Protein AF-0000000070389636 (afdb_homodimer)

Structure (mmCIF, N/CA/C/O backbone):
data_AF-0000000070389636-model_v1
#
loop_
_entity.id
_entity.type
_entity.pdbx_description
1 polymer 'CENP-V/GFA domain-containing protein'
#
loop_
_atom_site.group_PDB
_atom_site.id
_atom_site.type_symbol
_atom_site.label_atom_id
_atom_site.label_alt_id
_atom_site.label_comp_id
_atom_site.label_asym_id
_atom_site.label_entity_id
_atom_site.label_seq_id
_atom_site.pdbx_PDB_ins_code
_atom_site.Cartn_x
_atom_site.Cartn_y
_atom_site.Cartn_z
_atom_site.occupancy
_atom_site.B_iso_or_equiv
_atom_site.auth_seq_id
_atom_site.auth_comp_id
_atom_site.auth_asym_id
_atom_site.auth_atom_id
_atom_site.pdbx_PDB_model_num
ATOM 1 N N . MET A 1 1 ? 28.109 -8.047 -9.305 1 58.72 1 MET A N 1
ATOM 2 C CA . MET A 1 1 ? 26.703 -8.258 -8.945 1 58.72 1 MET A CA 1
ATOM 3 C C . MET A 1 1 ? 26.578 -9.078 -7.668 1 58.72 1 MET A C 1
ATOM 5 O O . MET A 1 1 ? 27.344 -10.016 -7.457 1 58.72 1 MET A O 1
ATOM 9 N N . SER A 1 2 ? 25.781 -8.516 -6.625 1 73.38 2 SER A N 1
ATOM 10 C CA . SER A 1 2 ? 25.719 -9.195 -5.336 1 73.38 2 SER A CA 1
ATOM 11 C C . SER A 1 2 ? 25.172 -10.609 -5.473 1 73.38 2 SER A C 1
ATOM 13 O O . SER A 1 2 ? 24.328 -10.867 -6.344 1 73.38 2 SER A O 1
ATOM 15 N N . GLN A 1 3 ? 25.766 -11.648 -4.938 1 89.62 3 GLN A N 1
ATOM 16 C CA . GLN A 1 3 ? 25.484 -13.086 -4.961 1 89.62 3 GLN A CA 1
ATOM 17 C C . GLN A 1 3 ? 24.016 -13.375 -4.727 1 89.62 3 GLN A C 1
ATOM 19 O O . GLN A 1 3 ? 23.453 -14.289 -5.328 1 89.62 3 GLN A O 1
ATOM 24 N N . TRP A 1 4 ? 23.328 -12.461 -4.086 1 96.19 4 TRP A N 1
ATOM 25 C CA . TRP A 1 4 ? 21.953 -12.727 -3.725 1 96.19 4 TRP A CA 1
ATOM 26 C C . TRP A 1 4 ? 21.047 -12.695 -4.953 1 96.19 4 TRP A C 1
ATOM 28 O O . TRP A 1 4 ? 20.016 -13.375 -4.996 1 96.19 4 TRP A O 1
ATOM 38 N N . ALA A 1 5 ? 21.391 -11.938 -5.973 1 96.88 5 ALA A N 1
ATOM 39 C CA . ALA A 1 5 ? 20.562 -11.758 -7.16 1 96.88 5 ALA A CA 1
ATOM 40 C C . ALA A 1 5 ? 20.453 -13.047 -7.961 1 96.88 5 ALA A C 1
ATOM 42 O O . ALA A 1 5 ? 19.531 -13.219 -8.766 1 96.88 5 ALA A O 1
ATOM 43 N N . ARG A 1 6 ? 21.422 -14.023 -7.715 1 96.75 6 ARG A N 1
ATOM 44 C CA . ARG A 1 6 ? 21.438 -15.273 -8.453 1 96.75 6 ARG A CA 1
ATOM 45 C C . ARG A 1 6 ? 20.562 -16.328 -7.766 1 96.75 6 ARG A C 1
ATOM 47 O O . ARG A 1 6 ? 20.25 -17.359 -8.352 1 96.75 6 ARG A O 1
ATOM 54 N N . ASP A 1 7 ? 20.172 -16.031 -6.52 1 96.38 7 ASP A N 1
ATOM 55 C CA . ASP A 1 7 ? 19.375 -16.969 -5.738 1 96.38 7 ASP A CA 1
ATOM 56 C C . ASP A 1 7 ? 17.891 -16.781 -6 1 96.38 7 ASP A C 1
ATOM 58 O O . ASP A 1 7 ? 17.469 -15.719 -6.484 1 96.38 7 ASP A O 1
ATOM 62 N N . GLU A 1 8 ? 17.109 -17.797 -5.668 1 96.75 8 GLU A N 1
ATOM 63 C CA . GLU A 1 8 ? 15.656 -17.625 -5.629 1 96.75 8 GLU A CA 1
ATOM 64 C C . GLU A 1 8 ? 15.25 -16.562 -4.613 1 96.75 8 GLU A C 1
ATOM 66 O O . GLU A 1 8 ? 15.812 -16.5 -3.518 1 96.75 8 GLU A O 1
ATOM 71 N N . PRO A 1 9 ? 14.328 -15.734 -4.93 1 98.12 9 PRO A N 1
ATOM 72 C CA . PRO A 1 9 ? 13.438 -15.789 -6.098 1 98.12 9 PRO A CA 1
ATOM 73 C C . PRO A 1 9 ? 13.922 -14.906 -7.246 1 98.12 9 PRO A C 1
ATOM 75 O O . PRO A 1 9 ? 13.141 -14.555 -8.133 1 98.12 9 PRO A O 1
ATOM 78 N N . PHE A 1 10 ? 15.117 -14.523 -7.219 1 98.31 10 PHE A N 1
ATOM 79 C CA . PHE A 1 10 ? 15.594 -13.555 -8.203 1 98.31 10 PHE A CA 1
ATOM 80 C C . PHE A 1 10 ? 16.125 -14.266 -9.445 1 98.31 10 PHE A C 1
ATOM 82 O O . PHE A 1 10 ? 15.758 -13.93 -10.57 1 98.31 10 PHE A O 1
ATOM 89 N N . ARG A 1 11 ? 17.031 -15.203 -9.281 1 97.25 11 ARG A N 1
ATOM 90 C CA . ARG A 1 11 ? 17.578 -16.062 -10.336 1 97.25 11 ARG A CA 1
ATOM 91 C C . ARG A 1 11 ? 18.109 -15.219 -11.484 1 97.25 11 ARG A C 1
ATOM 93 O O . ARG A 1 11 ? 17.906 -15.555 -12.656 1 97.25 11 ARG A O 1
ATOM 100 N N . TRP A 1 12 ? 18.641 -14.078 -11.102 1 95.25 12 TRP A N 1
ATOM 101 C CA . TRP A 1 12 ? 19.172 -13.188 -12.125 1 95.25 12 TRP A CA 1
ATOM 102 C C . TRP A 1 12 ? 20.359 -13.82 -12.836 1 95.25 12 TRP A C 1
ATOM 104 O O . TRP A 1 12 ? 21.266 -14.352 -12.188 1 95.25 12 TRP A O 1
ATOM 114 N N . GLY A 1 13 ? 20.344 -13.805 -14.203 1 92.94 13 GLY A N 1
ATOM 115 C CA . GLY A 1 13 ? 21.453 -14.352 -14.977 1 92.94 13 GLY A CA 1
ATOM 116 C C . GLY A 1 13 ? 21.234 -15.805 -15.375 1 92.94 13 GLY A C 1
ATOM 117 O O . GLY A 1 13 ? 21.984 -16.344 -16.203 1 92.94 13 GLY A O 1
ATOM 118 N N . GLU A 1 14 ? 20.312 -16.469 -14.766 1 93.88 14 GLU A N 1
ATOM 119 C CA . GLU A 1 14 ? 20.016 -17.844 -15.148 1 93.88 14 GLU A CA 1
ATOM 120 C C . GLU A 1 14 ? 19.406 -17.906 -16.547 1 93.88 14 GLU A C 1
ATOM 122 O O . GLU A 1 14 ? 18.688 -16.984 -16.953 1 93.88 14 GLU A O 1
ATOM 127 N N . SER A 1 15 ? 19.656 -19.031 -17.125 1 94.44 15 SER A N 1
ATOM 128 C CA . SER A 1 15 ? 19.031 -19.266 -18.422 1 94.44 15 SER A CA 1
ATOM 129 C C . SER A 1 15 ? 17.516 -19.234 -18.328 1 94.44 15 SER A C 1
ATOM 131 O O . SER A 1 15 ? 16.953 -19.719 -17.328 1 94.44 15 SER A O 1
ATOM 133 N N . ARG A 1 16 ? 16.906 -18.797 -19.312 1 92.12 16 ARG A N 1
ATOM 134 C CA . ARG A 1 16 ? 15.453 -18.75 -19.359 1 92.12 16 ARG A CA 1
ATOM 135 C C . ARG A 1 16 ? 14.883 -19.875 -20.203 1 92.12 16 ARG A C 1
ATOM 137 O O . ARG A 1 16 ? 13.711 -19.844 -20.578 1 92.12 16 ARG A O 1
ATOM 144 N N . ASP A 1 17 ? 15.75 -20.688 -20.547 1 94.5 17 ASP A N 1
ATOM 145 C CA . ASP A 1 17 ? 15.297 -21.828 -21.344 1 94.5 17 ASP A CA 1
ATOM 146 C C . ASP A 1 17 ? 14.219 -22.625 -20.609 1 94.5 17 ASP A C 1
ATOM 148 O O . ASP A 1 17 ? 14.398 -22.984 -19.453 1 94.5 17 ASP A O 1
ATOM 152 N N . GLY A 1 18 ? 13.109 -22.828 -21.234 1 95.56 18 GLY A N 1
ATOM 153 C CA . GLY A 1 18 ? 12.023 -23.609 -20.672 1 95.56 18 GLY A CA 1
ATOM 154 C C . GLY A 1 18 ? 11.086 -22.797 -19.797 1 95.56 18 GLY A C 1
ATOM 155 O O . GLY A 1 18 ? 10.062 -23.297 -19.328 1 95.56 18 GLY A O 1
ATOM 156 N N . TRP A 1 19 ? 11.539 -21.609 -19.531 1 97.12 19 TRP A N 1
ATOM 157 C CA . TRP A 1 19 ? 10.688 -20.75 -18.719 1 97.12 19 TRP A CA 1
ATOM 158 C C . TRP A 1 19 ? 9.484 -20.266 -19.531 1 97.12 19 TRP A C 1
ATOM 160 O O . TRP A 1 19 ? 9.633 -19.75 -20.641 1 97.12 19 TRP A O 1
ATOM 170 N N . LYS A 1 20 ? 8.289 -20.453 -19.031 1 98 20 LYS A N 1
ATOM 171 C CA . LYS A 1 20 ? 7.074 -19.906 -19.625 1 98 20 LYS A CA 1
ATOM 172 C C . LYS A 1 20 ? 6.371 -18.953 -18.656 1 98 20 LYS A C 1
ATOM 174 O O . LYS A 1 20 ? 5.82 -19.391 -17.641 1 98 20 LYS A O 1
ATOM 179 N N . THR A 1 21 ? 6.398 -17.703 -19 1 98.5 21 THR A N 1
ATOM 180 C CA . THR A 1 21 ? 5.816 -16.688 -18.141 1 98.5 21 THR A CA 1
ATOM 181 C C . THR A 1 21 ? 4.293 -16.781 -18.141 1 98.5 21 THR A C 1
ATOM 183 O O . THR A 1 21 ? 3.668 -16.688 -19.203 1 98.5 21 THR A O 1
ATOM 186 N N . LYS A 1 22 ? 3.789 -16.938 -17.016 1 98.75 22 LYS A N 1
ATOM 187 C CA . LYS A 1 22 ? 2.338 -16.906 -16.859 1 98.75 22 LYS A CA 1
ATOM 188 C C . LYS A 1 22 ? 1.872 -15.531 -16.359 1 98.75 22 LYS A C 1
ATOM 190 O O . LYS A 1 22 ? 0.835 -15.031 -16.812 1 98.75 22 LYS A O 1
ATOM 195 N N . TRP A 1 23 ? 2.586 -14.977 -15.391 1 98.81 23 TRP A N 1
ATOM 196 C CA . TRP A 1 23 ? 2.273 -13.656 -14.852 1 98.81 23 TRP A CA 1
ATOM 197 C C . TRP A 1 23 ? 3.494 -12.742 -14.898 1 98.81 23 TRP A C 1
ATOM 199 O O . TRP A 1 23 ? 4.625 -13.195 -14.703 1 98.81 23 TRP A O 1
ATOM 209 N N . ARG A 1 24 ? 3.281 -11.516 -15.148 1 98.94 24 ARG A N 1
ATOM 210 C CA . ARG A 1 24 ? 4.285 -10.469 -14.969 1 98.94 24 ARG A CA 1
ATOM 211 C C . ARG A 1 24 ? 3.82 -9.43 -13.953 1 98.94 24 ARG A C 1
ATOM 213 O O . ARG A 1 24 ? 2.658 -9.023 -13.969 1 98.94 24 ARG A O 1
ATOM 220 N N . GLN A 1 25 ? 4.668 -9.086 -13.078 1 98.94 25 GLN A N 1
ATOM 221 C CA . GLN A 1 25 ? 4.477 -8.086 -12.031 1 98.94 25 GLN A CA 1
ATOM 222 C C . GLN A 1 25 ? 5.453 -6.926 -12.195 1 98.94 25 GLN A C 1
ATOM 224 O O . GLN A 1 25 ? 6.66 -7.133 -12.312 1 98.94 25 GLN A O 1
ATOM 229 N N . SER A 1 26 ? 4.977 -5.699 -12.203 1 98.88 26 SER A N 1
ATOM 230 C CA . SER A 1 26 ? 5.863 -4.555 -12.398 1 98.88 26 SER A CA 1
ATOM 231 C C . SER A 1 26 ? 5.449 -3.375 -11.531 1 98.88 26 SER A C 1
ATOM 233 O O . SER A 1 26 ? 4.266 -3.203 -11.234 1 98.88 26 SER A O 1
ATOM 235 N N . CYS A 1 27 ? 6.453 -2.58 -11.18 1 98.69 27 CYS A N 1
ATOM 236 C CA . CYS A 1 27 ? 6.203 -1.454 -10.289 1 98.69 27 CYS A CA 1
ATOM 237 C C . CYS A 1 27 ? 5.742 -0.23 -11.078 1 98.69 27 CYS A C 1
ATOM 239 O O . CYS A 1 27 ? 5.598 -0.289 -12.297 1 98.69 27 CYS A O 1
ATOM 241 N N . PHE A 1 28 ? 5.5 0.817 -10.43 1 98.62 28 PHE A N 1
ATOM 242 C CA . PHE A 1 28 ? 4.984 2.061 -10.992 1 98.62 28 PHE A CA 1
ATOM 243 C C . PHE A 1 28 ? 5.941 2.617 -12.039 1 98.62 28 PHE A C 1
ATOM 245 O O .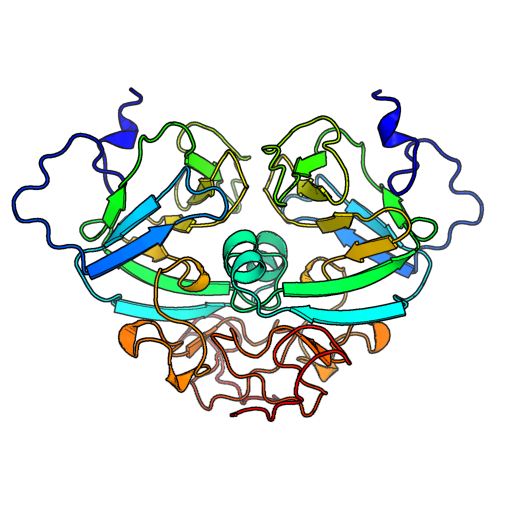 PHE A 1 28 ? 5.523 2.984 -13.141 1 98.62 28 PHE A O 1
ATOM 252 N N . CYS A 1 29 ? 7.273 2.637 -11.695 1 98.44 29 CYS A N 1
ATOM 253 C CA . CYS A 1 29 ? 8.234 3.338 -12.547 1 98.44 29 CYS A CA 1
ATOM 254 C C . CYS A 1 29 ? 8.781 2.414 -13.625 1 98.44 29 CYS A C 1
ATOM 256 O O . CYS A 1 29 ? 9.469 2.865 -14.547 1 98.44 29 CYS A O 1
ATOM 258 N N . GLY A 1 30 ? 8.539 1.125 -13.445 1 98.06 30 GLY A N 1
ATOM 259 C CA . GLY A 1 30 ? 8.922 0.177 -14.477 1 98.06 30 GLY A CA 1
ATOM 260 C C . GLY A 1 30 ? 10.344 -0.329 -14.328 1 98.06 30 GLY A C 1
ATOM 261 O O . GLY A 1 30 ? 10.781 -1.21 -15.07 1 98.06 30 GLY A O 1
ATOM 262 N N . LYS A 1 31 ? 11.039 0.076 -13.32 1 98.62 31 LYS A N 1
ATOM 263 C CA . LYS A 1 31 ? 12.445 -0.28 -13.188 1 98.62 31 LYS A CA 1
ATOM 264 C C . LYS A 1 31 ? 12.602 -1.672 -12.578 1 98.62 31 LYS A C 1
ATOM 266 O O . LYS A 1 31 ? 13.68 -2.275 -12.672 1 98.62 31 LYS A O 1
ATOM 271 N N . VAL A 1 32 ? 11.602 -2.188 -11.953 1 98.81 32 VAL A N 1
ATOM 272 C CA . VAL A 1 32 ? 11.625 -3.531 -11.391 1 98.81 32 VAL A CA 1
ATOM 273 C C . VAL A 1 32 ? 10.445 -4.34 -11.914 1 98.81 32 VAL A C 1
ATOM 275 O O . VAL A 1 32 ? 9.32 -3.832 -11.992 1 98.81 32 VAL A O 1
ATOM 278 N N . ALA A 1 33 ? 10.688 -5.547 -12.227 1 98.94 33 ALA A N 1
ATOM 279 C CA . ALA A 1 33 ? 9.641 -6.488 -12.594 1 98.94 33 ALA A CA 1
ATOM 280 C C . ALA A 1 33 ? 10.031 -7.918 -12.234 1 98.94 33 ALA A C 1
ATOM 282 O O . ALA A 1 33 ? 11.219 -8.266 -12.242 1 98.94 33 ALA A O 1
ATOM 283 N N . PHE A 1 34 ? 9.07 -8.703 -11.961 1 98.94 34 PHE A N 1
ATOM 284 C CA . PHE A 1 34 ? 9.188 -10.141 -11.758 1 98.94 34 PHE A CA 1
ATOM 285 C C . PHE A 1 34 ? 8.266 -10.891 -12.703 1 98.94 34 PHE A C 1
ATOM 287 O O . PHE A 1 34 ? 7.258 -10.352 -13.164 1 98.94 34 PHE A O 1
ATOM 294 N N . VAL A 1 35 ? 8.617 -12.102 -12.953 1 98.94 35 VAL A N 1
ATOM 295 C CA . VAL A 1 35 ? 7.742 -12.984 -13.719 1 98.94 35 VAL A CA 1
ATOM 296 C C . VAL A 1 35 ? 7.535 -14.289 -12.953 1 98.94 35 VAL A C 1
ATOM 298 O O . VAL A 1 35 ? 8.367 -14.68 -12.133 1 98.94 35 VAL A O 1
ATOM 301 N N . TYR A 1 36 ? 6.445 -14.875 -13.188 1 98.88 36 TYR A N 1
ATOM 302 C CA . TYR A 1 36 ? 5.988 -16.109 -12.562 1 98.88 36 TYR A CA 1
ATOM 303 C C . TYR A 1 36 ? 5.586 -17.141 -13.617 1 98.88 36 TYR A C 1
ATOM 305 O O . TYR A 1 36 ? 4.984 -16.797 -14.633 1 98.88 36 TYR A O 1
ATOM 313 N N . ASN A 1 37 ? 5.805 -18.453 -13.352 1 98.75 37 ASN A N 1
ATOM 314 C CA . ASN A 1 37 ? 5.508 -19.438 -14.375 1 98.75 37 ASN A CA 1
ATOM 315 C C . ASN A 1 37 ? 4.371 -20.375 -13.945 1 98.75 37 ASN A C 1
ATOM 317 O O . ASN A 1 37 ? 4.117 -21.391 -14.594 1 98.75 37 ASN A O 1
ATOM 321 N N . ASN A 1 38 ? 3.74 -20.031 -12.812 1 98.5 38 ASN A N 1
ATOM 322 C CA . ASN A 1 38 ? 2.611 -20.812 -12.312 1 98.5 38 ASN A CA 1
ATOM 323 C C . ASN A 1 38 ? 1.565 -19.906 -11.656 1 98.5 38 ASN A C 1
ATOM 325 O O . ASN A 1 38 ? 1.818 -18.734 -11.406 1 98.5 38 ASN A O 1
ATOM 329 N N . ASP A 1 39 ? 0.333 -20.531 -11.445 1 98.81 39 ASP A N 1
ATOM 330 C CA . ASP A 1 39 ? -0.663 -19.875 -10.602 1 98.81 39 ASP A CA 1
ATOM 331 C C . ASP A 1 39 ? -0.265 -19.938 -9.133 1 98.81 39 ASP A C 1
ATOM 333 O O . ASP A 1 39 ? 0.519 -20.812 -8.734 1 98.81 39 ASP A O 1
ATOM 337 N N . PRO A 1 40 ? -0.726 -18.969 -8.336 1 98.88 40 PRO A N 1
ATOM 338 C CA . PRO A 1 40 ? -0.46 -19.047 -6.898 1 98.88 40 PRO A CA 1
ATOM 339 C C . PRO A 1 40 ? -1.178 -20.234 -6.238 1 98.88 40 PRO A C 1
ATOM 341 O O . PRO A 1 40 ? -2.174 -20.734 -6.77 1 98.88 40 PRO A O 1
ATOM 344 N N . LEU A 1 41 ? -0.64 -20.609 -5.156 1 98.75 41 LEU A N 1
ATOM 345 C CA . LEU A 1 41 ? -1.246 -21.672 -4.363 1 98.75 41 LEU A CA 1
ATOM 346 C C . LEU A 1 41 ? -2.492 -21.172 -3.645 1 98.75 41 LEU A C 1
ATOM 348 O O . LEU A 1 41 ? -3.449 -21.922 -3.449 1 98.75 41 LEU A O 1
ATOM 352 N N . GLN A 1 42 ? -2.467 -19.969 -3.223 1 98.31 42 GLN A N 1
ATOM 353 C CA . GLN A 1 42 ? -3.529 -19.312 -2.469 1 98.31 42 GLN A CA 1
ATOM 354 C C . GLN A 1 42 ? -3.416 -17.797 -2.57 1 98.31 42 GLN A C 1
ATOM 356 O O . GLN A 1 42 ? -2.316 -17.266 -2.723 1 98.31 42 GLN A O 1
ATOM 361 N N . VAL A 1 43 ? -4.582 -17.156 -2.486 1 98.75 43 VAL A N 1
ATOM 362 C CA . VAL A 1 43 ? -4.633 -15.703 -2.404 1 98.75 43 VAL A CA 1
ATOM 363 C C . VAL A 1 43 ? -5.434 -15.281 -1.174 1 98.75 43 VAL A C 1
ATOM 365 O O . VAL A 1 43 ? -6.559 -15.75 -0.968 1 98.75 43 VAL A O 1
ATOM 368 N N . LYS A 1 44 ? -4.863 -14.438 -0.342 1 98.69 44 LYS A N 1
ATOM 369 C CA . LYS A 1 44 ? -5.535 -13.977 0.871 1 98.69 44 LYS A CA 1
ATOM 370 C C . LYS A 1 44 ? -5.449 -12.461 1.002 1 98.69 44 LYS A C 1
ATOM 372 O O . LYS A 1 44 ? -4.598 -11.828 0.377 1 98.69 44 LYS A O 1
ATOM 377 N N . ALA A 1 45 ? -6.371 -11.93 1.788 1 98.81 45 ALA A N 1
ATOM 378 C CA . ALA A 1 45 ? -6.312 -10.539 2.227 1 98.81 45 ALA A CA 1
ATOM 379 C C . ALA A 1 45 ? -5.996 -10.445 3.717 1 98.81 45 ALA A C 1
ATOM 381 O O . ALA A 1 45 ? -6.664 -11.07 4.539 1 98.81 45 ALA A O 1
ATOM 382 N N . CYS A 1 46 ? -4.992 -9.734 4.051 1 98.88 46 CYS A N 1
ATOM 383 C CA . CYS A 1 46 ? -4.637 -9.523 5.449 1 98.88 46 CYS A CA 1
ATOM 384 C C . CYS A 1 46 ? -5.035 -8.125 5.914 1 98.88 46 CYS A C 1
ATOM 386 O O . CYS A 1 46 ? -4.66 -7.133 5.289 1 98.88 46 CYS A O 1
ATOM 388 N N . HIS A 1 47 ? -5.723 -8.039 7.035 1 98.75 47 HIS A N 1
ATOM 389 C CA . HIS A 1 47 ? -6.277 -6.789 7.531 1 98.75 47 HIS A CA 1
ATOM 390 C C . HIS A 1 47 ? -5.566 -6.336 8.805 1 98.75 47 HIS A C 1
ATOM 392 O O . HIS A 1 47 ? -6.062 -5.465 9.516 1 98.75 47 HIS A O 1
ATOM 398 N N . CYS A 1 48 ? -4.375 -6.879 9.164 1 98.38 48 CYS A N 1
ATOM 399 C CA . CYS A 1 48 ? -3.701 -6.512 10.406 1 98.38 48 CYS A CA 1
ATOM 400 C C . CYS A 1 48 ? -3.176 -5.082 10.336 1 98.38 48 CYS A C 1
ATOM 402 O O . CYS A 1 48 ? -2.969 -4.543 9.25 1 98.38 48 CYS A O 1
ATOM 404 N N . GLY A 1 49 ? -2.967 -4.531 11.445 1 97.69 49 GLY A N 1
ATOM 405 C CA . GLY A 1 49 ? -2.484 -3.164 11.539 1 97.69 49 GLY A CA 1
ATOM 406 C C . GLY A 1 49 ? -1.146 -2.955 10.859 1 97.69 49 GLY A C 1
ATOM 407 O O . GLY A 1 49 ? -0.903 -1.901 10.266 1 97.69 49 GLY A O 1
ATOM 408 N N . ASN A 1 50 ? -0.277 -3.938 10.938 1 97.69 50 ASN A N 1
ATOM 409 C CA . ASN A 1 50 ? 1.031 -3.805 10.305 1 97.69 50 ASN A CA 1
ATOM 410 C C . ASN A 1 50 ? 0.916 -3.715 8.781 1 97.69 50 ASN A C 1
ATOM 412 O O . ASN A 1 50 ? 1.576 -2.887 8.156 1 97.69 50 ASN A O 1
ATOM 416 N N . CYS A 1 51 ? 0.047 -4.551 8.195 1 98.5 51 CYS A N 1
ATOM 417 C CA . CYS A 1 51 ? -0.156 -4.492 6.754 1 98.5 51 CYS A CA 1
ATOM 418 C C . CYS A 1 51 ? -0.821 -3.182 6.348 1 98.5 51 CYS A C 1
ATOM 420 O O . CYS A 1 51 ? -0.493 -2.609 5.305 1 98.5 51 CYS A O 1
ATOM 422 N N . GLN A 1 52 ? -1.722 -2.748 7.195 1 98.75 52 GLN A N 1
ATOM 423 C CA . GLN A 1 52 ? -2.34 -1.451 6.941 1 98.75 52 GLN A CA 1
ATOM 424 C C . GLN A 1 52 ? -1.293 -0.341 6.902 1 98.75 52 GLN A C 1
ATOM 426 O O . GLN A 1 52 ? -1.285 0.479 5.984 1 98.75 52 GLN A O 1
ATOM 431 N N . LYS A 1 53 ? -0.363 -0.3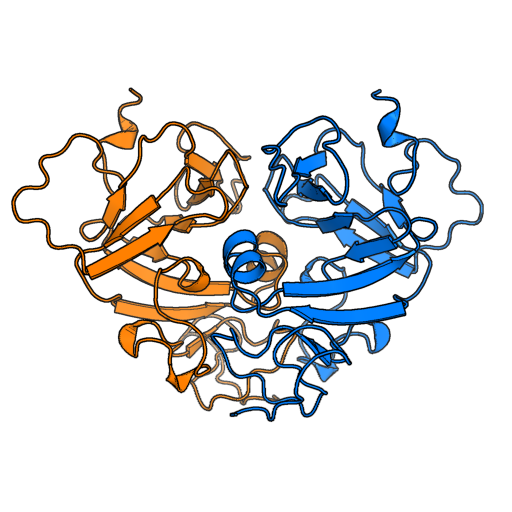43 7.812 1 98.56 53 LYS A N 1
ATOM 432 C CA . LYS A 1 53 ? 0.664 0.692 7.891 1 98.56 53 LYS A CA 1
ATOM 433 C C . LYS A 1 53 ? 1.649 0.577 6.73 1 98.56 53 LYS A C 1
ATOM 435 O O . LYS A 1 53 ? 2 1.579 6.105 1 98.56 53 LYS A O 1
ATOM 440 N N . LEU A 1 54 ? 2.055 -0.596 6.402 1 98.88 54 LEU A N 1
ATOM 441 C CA . LEU A 1 54 ? 3.117 -0.797 5.422 1 98.88 54 LEU A CA 1
ATOM 442 C C . LEU A 1 54 ? 2.611 -0.534 4.008 1 98.88 54 LEU A C 1
ATOM 444 O O . LEU A 1 54 ? 3.377 -0.113 3.141 1 98.88 54 LEU A O 1
ATOM 448 N N . HIS A 1 55 ? 1.318 -0.755 3.809 1 98.88 55 HIS A N 1
ATOM 449 C CA . HIS A 1 55 ? 0.758 -0.541 2.48 1 98.88 55 HIS A CA 1
ATOM 450 C C . HIS A 1 55 ? 0.036 0.8 2.396 1 98.88 55 HIS A C 1
ATOM 452 O O . HIS A 1 55 ? -0.229 1.301 1.301 1 98.88 55 HIS A O 1
ATOM 458 N N . GLY A 1 56 ? -0.24 1.396 3.572 1 98.81 56 GLY A N 1
ATOM 459 C CA . GLY A 1 56 ? -1.065 2.592 3.566 1 98.81 56 GLY A CA 1
ATOM 460 C C . GLY A 1 56 ? -2.436 2.369 2.955 1 98.81 56 GLY A C 1
ATOM 461 O O . GLY A 1 56 ? -2.936 3.219 2.213 1 98.81 56 GLY A O 1
ATOM 462 N N . ALA A 1 57 ? -2.973 1.231 3.176 1 98.94 57 ALA A N 1
ATOM 463 C CA . ALA A 1 57 ? -4.242 0.811 2.592 1 98.94 57 ALA A CA 1
ATOM 464 C C . ALA A 1 57 ? -5.055 -0.023 3.58 1 98.94 57 ALA A C 1
ATOM 466 O O . ALA A 1 57 ? -4.516 -0.505 4.582 1 98.94 57 ALA A O 1
ATOM 467 N N . PRO A 1 58 ? -6.344 -0.175 3.318 1 98.69 58 PRO A N 1
ATOM 468 C CA . PRO A 1 58 ? -7.191 -0.868 4.293 1 98.69 58 PRO A CA 1
ATOM 469 C C . PRO A 1 58 ? -6.762 -2.314 4.523 1 98.69 58 PRO A C 1
ATOM 471 O O . PRO A 1 58 ? -7 -2.869 5.602 1 98.69 58 PRO A O 1
ATOM 474 N N . TYR A 1 59 ? -6.203 -2.967 3.514 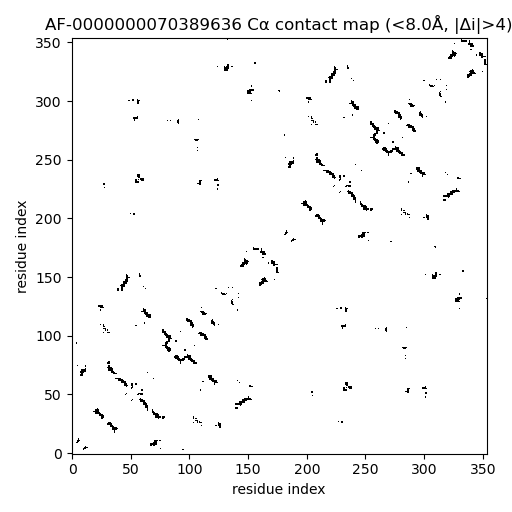1 98.81 59 TYR A N 1
ATOM 475 C CA . TYR A 1 59 ? -5.691 -4.324 3.65 1 98.81 59 TYR A CA 1
ATOM 476 C C . TYR A 1 59 ? -4.707 -4.652 2.533 1 98.81 59 TYR A C 1
ATOM 478 O O . TYR A 1 59 ? -4.645 -3.945 1.524 1 98.81 59 TYR A O 1
ATOM 486 N N . GLN A 1 60 ? -3.895 -5.637 2.803 1 98.81 60 GLN A N 1
ATOM 487 C CA . GLN A 1 60 ? -2.971 -6.207 1.829 1 98.81 60 GLN A CA 1
ATOM 488 C C . GLN A 1 60 ? -3.6 -7.395 1.104 1 98.81 60 GLN A C 1
ATOM 490 O O . GLN A 1 60 ? -4.312 -8.195 1.716 1 98.81 60 GLN A O 1
ATOM 495 N N . GLN A 1 61 ? -3.412 -7.48 -0.141 1 98.88 61 GLN A N 1
ATOM 496 C CA . GLN A 1 61 ? -3.707 -8.68 -0.915 1 98.88 61 GLN A CA 1
ATOM 497 C C . GLN A 1 61 ? -2.426 -9.422 -1.289 1 98.88 61 GLN A C 1
ATOM 499 O O . GLN A 1 61 ? -1.516 -8.836 -1.879 1 98.88 61 GLN A O 1
ATOM 504 N N . ALA A 1 62 ? -2.371 -10.711 -0.958 1 98.88 62 ALA A N 1
ATOM 505 C CA . ALA A 1 62 ? -1.139 -11.469 -1.16 1 98.88 62 ALA A CA 1
ATOM 506 C C . ALA A 1 62 ? -1.424 -12.82 -1.819 1 98.88 62 ALA A C 1
ATOM 508 O O . ALA A 1 62 ? -2.357 -13.523 -1.427 1 98.88 62 ALA A O 1
ATOM 509 N N . ALA A 1 63 ? -0.668 -13.141 -2.775 1 98.94 63 ALA A N 1
ATOM 510 C CA . ALA A 1 63 ? -0.719 -14.422 -3.479 1 98.94 63 ALA A CA 1
ATOM 511 C C . ALA A 1 63 ? 0.518 -15.266 -3.18 1 98.94 63 ALA A C 1
ATOM 513 O O . ALA A 1 63 ? 1.648 -14.805 -3.365 1 98.94 63 ALA A O 1
ATOM 514 N N . ILE A 1 64 ? 0.336 -16.484 -2.793 1 98.94 64 ILE A N 1
ATOM 515 C CA . ILE A 1 64 ? 1.422 -17.344 -2.328 1 98.94 64 ILE A CA 1
ATOM 516 C C . ILE A 1 64 ? 1.968 -18.156 -3.496 1 98.94 64 ILE A C 1
ATOM 518 O O . ILE A 1 64 ? 1.212 -18.844 -4.191 1 98.94 64 ILE A O 1
ATOM 522 N N . PHE A 1 65 ? 3.248 -18.062 -3.697 1 98.94 65 PHE A N 1
ATOM 523 C CA . PHE A 1 65 ? 3.965 -18.828 -4.711 1 98.94 65 PHE A CA 1
ATOM 524 C C . PHE A 1 65 ? 5.156 -19.562 -4.102 1 98.94 65 PHE A C 1
ATOM 526 O O . PHE A 1 65 ? 5.812 -19.031 -3.197 1 98.94 65 PHE A O 1
ATOM 533 N N . PRO A 1 66 ? 5.469 -20.75 -4.617 1 98.81 66 PRO A N 1
ATOM 534 C CA . PRO A 1 66 ? 6.828 -21.219 -4.34 1 98.81 66 PRO A CA 1
ATOM 535 C C . PRO A 1 66 ? 7.902 -20.312 -4.926 1 98.81 66 PRO A C 1
ATOM 537 O O . PRO A 1 66 ? 7.738 -19.781 -6.031 1 98.81 66 PRO A O 1
ATOM 540 N N . LYS A 1 67 ? 8.977 -20.125 -4.227 1 98.5 67 LYS A N 1
ATOM 541 C CA . LYS A 1 67 ? 10.062 -19.281 -4.719 1 98.5 67 LYS A CA 1
ATOM 542 C C . LYS A 1 67 ? 10.555 -19.766 -6.078 1 98.5 67 LYS A C 1
ATOM 544 O O . LYS A 1 67 ? 10.984 -18.953 -6.906 1 98.5 67 LYS A O 1
ATOM 549 N N . SER A 1 68 ? 10.445 -21.016 -6.305 1 98 68 SER A N 1
ATOM 550 C CA . SER A 1 68 ? 10.961 -21.625 -7.531 1 98 68 SER A CA 1
ATOM 551 C C . SER A 1 68 ? 10.148 -21.188 -8.742 1 98 68 SER A C 1
ATOM 553 O O . SER A 1 68 ? 10.578 -21.359 -9.883 1 98 68 SER A O 1
ATOM 555 N N . SER A 1 69 ? 8.977 -20.594 -8.516 1 98.5 69 SER A N 1
ATOM 556 C CA . SER A 1 69 ? 8.109 -20.188 -9.625 1 98.5 69 SER A CA 1
ATOM 557 C C . SER A 1 69 ? 8.305 -18.719 -9.984 1 98.5 69 SER A C 1
ATOM 559 O O . SER A 1 69 ? 7.578 -18.188 -10.82 1 98.5 69 SER A O 1
ATOM 561 N N . VAL A 1 70 ? 9.328 -18.141 -9.422 1 98.75 70 VAL A N 1
ATOM 562 C CA . VAL A 1 70 ? 9.492 -16.688 -9.562 1 98.75 70 VAL A CA 1
ATOM 563 C C . VAL A 1 70 ? 10.891 -16.375 -10.094 1 98.75 70 VAL A C 1
ATOM 565 O O . VAL A 1 70 ? 11.852 -17.094 -9.773 1 98.75 70 VAL A O 1
ATOM 568 N N . ARG A 1 71 ? 11.047 -15.359 -10.844 1 98.25 71 ARG A N 1
ATOM 569 C CA . ARG A 1 71 ? 12.359 -14.828 -11.195 1 98.25 71 ARG A CA 1
ATOM 570 C C . ARG A 1 71 ? 12.281 -13.328 -11.484 1 98.25 71 ARG A C 1
ATOM 572 O O . ARG A 1 71 ? 11.234 -12.82 -11.875 1 98.25 71 ARG A O 1
ATOM 579 N N . LEU A 1 72 ? 13.328 -12.68 -11.305 1 98.44 72 LEU A N 1
ATOM 580 C CA . LEU A 1 72 ? 13.469 -11.273 -11.656 1 98.44 72 LEU A CA 1
ATOM 581 C C . LEU A 1 72 ? 13.523 -11.094 -13.172 1 98.44 72 LEU A C 1
ATOM 583 O O . LEU A 1 72 ? 14.211 -11.852 -13.859 1 98.44 72 LEU A O 1
ATOM 587 N N . ASP A 1 73 ? 12.797 -10.125 -13.641 1 98.38 73 ASP A N 1
ATOM 588 C CA . ASP A 1 73 ? 12.727 -9.852 -15.078 1 98.38 73 ASP A CA 1
ATOM 589 C C . ASP A 1 73 ? 13.547 -8.617 -15.438 1 98.38 73 ASP A C 1
ATOM 591 O O . ASP A 1 73 ? 13.68 -8.281 -16.625 1 98.38 73 ASP A O 1
ATOM 595 N N . THR A 1 74 ? 14.031 -7.812 -14.555 1 98.19 74 THR A N 1
ATOM 596 C CA . THR A 1 74 ? 14.867 -6.625 -14.719 1 98.19 74 THR A CA 1
ATOM 597 C C . THR A 1 74 ? 16.156 -6.754 -13.93 1 98.19 74 THR A C 1
ATOM 599 O O . THR A 1 74 ? 16.297 -7.637 -13.078 1 98.19 74 THR A O 1
ATOM 602 N N . PRO A 1 75 ? 17.156 -5.867 -14.227 1 97.31 75 PRO A N 1
ATOM 603 C CA . PRO A 1 75 ? 18.375 -5.91 -13.398 1 97.31 75 PRO A CA 1
ATOM 604 C C . PRO A 1 75 ? 18.078 -5.648 -11.922 1 97.31 75 PRO A C 1
ATOM 606 O O . PRO A 1 75 ? 17.141 -4.926 -11.594 1 97.31 75 PRO A O 1
ATOM 609 N N . PRO A 1 76 ? 18.797 -6.262 -11.07 1 97.62 76 PRO A N 1
ATOM 610 C CA . PRO A 1 76 ? 18.516 -6.234 -9.633 1 97.62 76 PRO A CA 1
ATOM 611 C C . PRO A 1 76 ? 18.891 -4.902 -8.984 1 97.62 76 PRO A C 1
ATOM 613 O O . PRO A 1 76 ? 18.75 -4.746 -7.77 1 97.62 76 PRO A O 1
ATOM 616 N N . ASP A 1 77 ? 19.188 -3.855 -9.695 1 97.25 77 ASP A N 1
ATOM 617 C CA . ASP A 1 77 ? 19.797 -2.629 -9.195 1 97.25 77 ASP A CA 1
ATOM 618 C C . ASP A 1 77 ? 18.828 -1.854 -8.312 1 97.25 77 ASP A C 1
ATOM 620 O O . ASP A 1 77 ? 19.234 -1.055 -7.469 1 97.25 77 ASP A O 1
ATOM 624 N N . HIS A 1 78 ? 17.578 -2.119 -8.516 1 98.31 78 HIS A N 1
ATOM 625 C CA . HIS A 1 78 ? 16.594 -1.287 -7.828 1 98.31 78 HIS A CA 1
ATOM 626 C C . HIS A 1 78 ? 15.773 -2.107 -6.836 1 98.31 78 HIS A C 1
ATOM 628 O O . HIS A 1 78 ? 14.648 -1.732 -6.496 1 98.31 78 HIS A O 1
ATOM 634 N N . ILE A 1 79 ? 16.328 -3.205 -6.379 1 98.69 79 ILE A N 1
ATOM 635 C CA . ILE A 1 79 ? 15.648 -4.023 -5.375 1 98.69 79 ILE A CA 1
ATOM 636 C C . ILE A 1 79 ? 16 -3.514 -3.979 1 98.69 79 ILE A C 1
ATOM 638 O O . I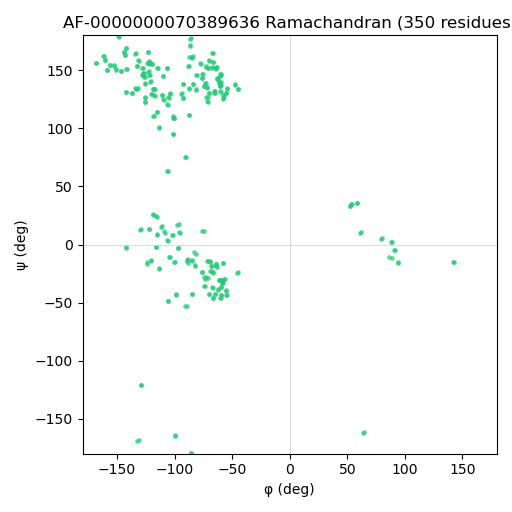LE A 1 79 ? 17.156 -3.215 -3.689 1 98.69 79 ILE A O 1
ATOM 642 N N . ARG A 1 80 ? 15.008 -3.393 -3.184 1 98.62 80 ARG A N 1
ATOM 643 C CA . ARG A 1 80 ? 15.18 -3.041 -1.777 1 98.62 80 ARG A CA 1
ATOM 644 C C . ARG A 1 80 ? 14.578 -4.105 -0.869 1 98.62 80 ARG A C 1
ATOM 646 O O . ARG A 1 80 ? 13.57 -4.734 -1.221 1 98.62 80 ARG A O 1
ATOM 653 N N . PHE A 1 81 ? 15.219 -4.219 0.303 1 98.75 81 PHE A N 1
ATOM 654 C CA . PHE A 1 81 ? 14.82 -5.223 1.279 1 98.75 81 PHE A CA 1
ATOM 655 C C . PHE A 1 81 ? 14.461 -4.57 2.611 1 98.75 81 PHE A C 1
ATOM 657 O O . PHE A 1 81 ? 15.078 -3.578 3.006 1 98.75 81 PHE A O 1
ATOM 664 N N . LEU A 1 82 ? 13.523 -5.129 3.258 1 98.81 82 LEU A N 1
ATOM 665 C CA . LEU A 1 82 ? 13.102 -4.738 4.602 1 98.81 82 LEU A CA 1
ATOM 666 C C . LEU A 1 82 ? 12.734 -5.965 5.43 1 98.81 82 LEU A C 1
ATOM 668 O O . LEU A 1 82 ? 12.039 -6.859 4.949 1 98.81 82 LEU A O 1
ATOM 672 N N . THR A 1 83 ? 13.281 -6.012 6.629 1 98.5 83 THR A N 1
ATOM 673 C CA . THR A 1 83 ? 12.734 -6.961 7.594 1 98.5 83 THR A CA 1
ATOM 674 C C . THR A 1 83 ? 11.828 -6.254 8.594 1 98.5 83 THR A C 1
ATOM 676 O O . THR A 1 83 ? 12.289 -5.441 9.398 1 98.5 83 THR A O 1
ATOM 679 N N . ALA A 1 84 ? 10.516 -6.555 8.453 1 93.69 84 ALA A N 1
ATOM 680 C CA . ALA A 1 84 ? 9.5 -5.926 9.305 1 93.69 84 ALA A CA 1
ATOM 681 C C . ALA A 1 84 ? 8.961 -6.914 10.336 1 93.69 84 ALA A C 1
ATOM 683 O O . ALA A 1 84 ? 7.773 -7.234 10.336 1 93.69 84 ALA A O 1
ATOM 684 N N . SER A 1 85 ? 9.789 -7.371 11.203 1 90.81 85 SER A N 1
ATOM 685 C CA . SER A 1 85 ? 9.469 -8.297 12.281 1 90.81 85 SER A CA 1
ATOM 686 C C . SER A 1 85 ? 10.047 -7.816 13.609 1 90.81 85 SER A C 1
ATOM 688 O O . SER A 1 85 ? 10.398 -6.641 13.75 1 90.81 85 SER A O 1
ATOM 690 N N . SER A 1 86 ? 10.023 -8.664 14.617 1 86.62 86 SER A N 1
ATOM 691 C CA . SER A 1 86 ? 10.555 -8.32 15.93 1 86.62 86 SER A CA 1
ATOM 692 C C . SER A 1 86 ? 12 -7.84 15.828 1 86.62 86 SER A C 1
ATOM 694 O O . SER A 1 86 ? 12.398 -6.895 16.516 1 86.62 86 SER A O 1
ATOM 696 N N . ASP A 1 87 ? 12.758 -8.492 15.07 1 94.06 87 ASP A N 1
ATOM 697 C CA . ASP A 1 87 ? 14.117 -8.055 14.758 1 94.06 87 ASP A CA 1
ATOM 698 C C . ASP A 1 87 ? 14.133 -7.18 13.508 1 94.06 87 ASP A C 1
ATOM 700 O O . ASP A 1 87 ? 14.578 -7.617 12.445 1 94.06 87 ASP A O 1
ATOM 704 N N . PHE A 1 88 ? 13.711 -6.027 13.688 1 97.62 88 PHE A N 1
ATOM 705 C CA . PHE A 1 88 ? 13.508 -5.07 12.609 1 97.62 88 PHE A CA 1
ATOM 706 C C . PHE A 1 88 ? 14.828 -4.699 11.945 1 97.62 88 PHE A C 1
ATOM 708 O O . PHE A 1 88 ? 15.812 -4.418 12.633 1 97.62 88 PHE A O 1
ATOM 715 N N . HIS A 1 89 ? 14.914 -4.723 10.617 1 98.56 89 HIS A N 1
ATOM 716 C CA . HIS A 1 89 ? 16 -4.211 9.789 1 98.56 89 HIS A CA 1
ATOM 717 C C . HIS A 1 89 ? 15.492 -3.232 8.742 1 98.56 89 HIS A C 1
ATOM 719 O O . HIS A 1 89 ? 14.688 -3.604 7.883 1 98.56 89 HIS A O 1
ATOM 725 N N . PRO A 1 90 ? 16.016 -1.972 8.719 1 98.5 90 PRO A N 1
ATOM 726 C CA . PRO A 1 90 ? 15.492 -0.932 7.824 1 98.5 90 PRO A CA 1
ATOM 727 C C . PRO A 1 90 ? 15.758 -1.234 6.352 1 98.5 90 PRO A C 1
ATOM 729 O O . PRO A 1 90 ? 16.531 -2.143 6.031 1 98.5 90 PRO A O 1
ATOM 732 N N . LEU A 1 91 ? 15.07 -0.53 5.543 1 98.62 91 LEU A N 1
ATOM 733 C CA . LEU A 1 91 ? 15.25 -0.659 4.102 1 98.62 91 LEU A CA 1
ATOM 734 C C . LEU A 1 91 ? 16.734 -0.688 3.738 1 98.62 91 LEU A C 1
ATOM 736 O O . LEU A 1 91 ? 17.516 0.113 4.254 1 98.62 91 LEU A O 1
ATOM 740 N N . SER A 1 92 ? 17.031 -1.648 2.877 1 98.19 92 SER A N 1
ATOM 741 C CA . SER A 1 92 ? 18.422 -1.875 2.514 1 98.19 92 SER A CA 1
ATOM 742 C C . SER A 1 92 ? 18.547 -2.34 1.067 1 98.19 92 SER A C 1
ATOM 744 O O . SER A 1 92 ? 17.656 -3.01 0.545 1 98.19 92 SER A O 1
ATOM 746 N N . SER A 1 93 ? 19.672 -1.977 0.458 1 97.25 93 SER A N 1
ATOM 747 C CA . SER A 1 93 ? 19.953 -2.43 -0.9 1 97.25 93 SER A CA 1
ATOM 748 C C . SER A 1 93 ? 20.562 -3.832 -0.903 1 97.25 93 SER A C 1
ATOM 750 O O . SER A 1 93 ? 20.781 -4.418 -1.966 1 97.25 93 SER A O 1
ATOM 752 N N . SER A 1 94 ? 20.859 -4.367 0.262 1 97 94 SER A N 1
ATOM 753 C CA . SER A 1 94 ? 21.297 -5.746 0.443 1 97 94 SER A CA 1
ATOM 754 C C . SER A 1 94 ? 20.281 -6.551 1.251 1 97 94 SER A C 1
ATOM 756 O O . SER A 1 94 ? 19.578 -5.996 2.09 1 97 94 SER A O 1
ATOM 758 N N . PRO A 1 95 ? 20.25 -7.836 1.004 1 97.69 95 PRO A N 1
ATOM 759 C CA . PRO A 1 95 ? 19.219 -8.641 1.661 1 97.69 95 PRO A CA 1
ATOM 760 C C . PRO A 1 95 ? 19.266 -8.531 3.184 1 97.69 95 PRO A C 1
ATOM 762 O O . PRO A 1 95 ? 20.328 -8.695 3.787 1 97.69 95 PRO A O 1
ATOM 765 N N . THR A 1 96 ? 18.156 -8.227 3.744 1 98.19 96 THR A N 1
ATOM 766 C CA . THR A 1 96 ? 17.953 -8.312 5.184 1 98.19 96 THR A CA 1
ATOM 767 C C . THR A 1 96 ? 17.516 -9.719 5.59 1 98.19 96 THR A C 1
ATOM 769 O O . THR A 1 96 ? 17.234 -10.555 4.73 1 98.19 96 THR A O 1
ATOM 772 N N . PRO A 1 97 ? 17.484 -9.992 6.871 1 98.06 97 PRO A N 1
ATOM 773 C CA . PRO A 1 97 ? 17.094 -11.336 7.289 1 98.06 97 PRO A CA 1
ATOM 774 C C . PRO A 1 97 ? 15.656 -11.688 6.891 1 98.06 97 PRO A C 1
ATOM 776 O O . PRO A 1 97 ? 14.789 -10.805 6.84 1 98.06 97 PRO A O 1
ATOM 779 N N . LEU A 1 98 ? 15.352 -12.969 6.695 1 97.5 98 LEU A N 1
ATOM 780 C CA . LEU A 1 98 ? 14 -13.469 6.441 1 97.5 98 LEU A CA 1
ATOM 781 C C . LEU A 1 98 ? 13.195 -13.531 7.734 1 97.5 98 LEU A C 1
ATOM 783 O O . LEU A 1 98 ? 13.758 -13.742 8.812 1 97.5 98 LEU A O 1
ATOM 787 N N . PRO A 1 99 ? 11.867 -13.492 7.625 1 97.81 99 PRO A N 1
ATOM 788 C CA . PRO A 1 99 ? 11.117 -13.047 6.449 1 97.81 99 PRO A CA 1
ATOM 789 C C . PRO A 1 99 ? 11.367 -11.578 6.102 1 97.81 99 PRO A C 1
ATOM 791 O O . PRO A 1 99 ? 11.594 -10.758 7 1 97.81 99 PRO A O 1
ATOM 794 N N . ARG A 1 100 ? 11.414 -11.297 4.852 1 98.56 100 ARG A N 1
ATOM 795 C CA . ARG A 1 100 ? 11.711 -9.93 4.434 1 98.56 100 ARG A CA 1
ATOM 796 C C . ARG A 1 100 ? 10.742 -9.469 3.344 1 98.56 100 ARG A C 1
ATOM 798 O O . ARG A 1 100 ? 10.055 -10.281 2.73 1 98.56 100 ARG A O 1
ATOM 805 N N . LYS A 1 101 ? 10.727 -8.203 3.145 1 98.81 101 LYS A N 1
ATOM 806 C CA . LYS A 1 101 ? 9.906 -7.543 2.137 1 98.81 101 LYS A CA 1
ATOM 807 C C . LYS A 1 101 ? 10.758 -6.984 1.002 1 98.81 101 LYS A C 1
ATOM 809 O O . LYS A 1 101 ? 11.883 -6.543 1.227 1 98.81 101 LYS A O 1
ATOM 814 N N . ILE A 1 102 ? 10.18 -7.055 -0.166 1 98.88 102 ILE A N 1
ATOM 815 C CA . ILE A 1 102 ? 10.883 -6.602 -1.362 1 98.88 102 ILE A CA 1
ATOM 816 C C . ILE A 1 102 ? 10.094 -5.477 -2.031 1 98.88 102 ILE A C 1
ATOM 818 O O . ILE A 1 102 ? 8.875 -5.594 -2.225 1 98.88 102 ILE A O 1
ATOM 822 N N . SER A 1 103 ? 10.797 -4.391 -2.324 1 98.94 103 SER A N 1
ATOM 823 C CA . SER A 1 103 ? 10.18 -3.242 -2.98 1 98.94 103 SER A CA 1
ATOM 824 C C . SER A 1 103 ? 11.133 -2.605 -3.986 1 98.94 103 SER A C 1
ATOM 826 O O . SER A 1 103 ? 12.289 -3.023 -4.109 1 98.94 103 SER A O 1
ATOM 828 N N . CYS A 1 104 ? 10.617 -1.723 -4.762 1 98.94 104 CYS A N 1
ATOM 829 C CA . CYS A 1 104 ? 11.422 -0.966 -5.715 1 98.94 104 CYS A CA 1
ATOM 830 C C . CYS A 1 104 ? 12.117 0.206 -5.031 1 98.94 104 CYS A C 1
ATOM 832 O O . CYS A 1 104 ? 11.461 1.014 -4.363 1 98.94 104 CYS A O 1
ATOM 834 N N . ALA A 1 105 ? 13.359 0.362 -5.285 1 98.62 105 ALA A N 1
ATOM 835 C CA . ALA A 1 105 ? 14.156 1.421 -4.672 1 98.62 105 ALA A CA 1
ATOM 836 C C . ALA A 1 105 ? 13.859 2.773 -5.312 1 98.62 105 ALA A C 1
ATOM 838 O O . ALA A 1 105 ? 14.117 3.82 -4.715 1 98.62 105 ALA A O 1
ATOM 839 N N . SER A 1 106 ? 13.383 2.715 -6.516 1 98.75 106 SER A N 1
ATOM 840 C CA . SER A 1 106 ? 13.156 3.945 -7.266 1 98.75 106 SER A CA 1
ATOM 841 C C . SER A 1 106 ? 11.797 4.547 -6.945 1 98.75 106 SER A C 1
ATOM 843 O O . SER A 1 106 ? 11.68 5.754 -6.719 1 98.75 106 SER A O 1
ATOM 845 N N . CYS A 1 107 ? 10.734 3.721 -6.859 1 98.81 107 CYS A N 1
ATOM 846 C CA . CYS A 1 107 ? 9.406 4.301 -6.699 1 98.81 107 CYS A CA 1
ATOM 847 C C . CYS A 1 107 ? 8.75 3.818 -5.41 1 98.81 107 CYS A C 1
ATOM 849 O O . CYS A 1 107 ? 7.703 4.332 -5.012 1 98.81 107 CYS A O 1
ATOM 851 N N . GLY A 1 108 ? 9.266 2.838 -4.793 1 98.75 108 GLY A N 1
ATOM 852 C CA . GLY A 1 108 ? 8.758 2.402 -3.5 1 98.75 108 GLY A CA 1
ATOM 853 C C . GLY A 1 108 ? 7.676 1.347 -3.609 1 98.75 108 GLY A C 1
ATOM 854 O O . GLY A 1 108 ? 7.227 0.803 -2.6 1 98.75 108 GLY A O 1
ATOM 855 N N . SER A 1 109 ? 7.227 0.988 -4.855 1 98.88 109 SER A N 1
ATOM 856 C CA . SER A 1 109 ? 6.184 -0.02 -5.008 1 98.88 109 SER A CA 1
ATOM 857 C C . SER A 1 109 ? 6.566 -1.32 -4.309 1 98.88 109 SER A C 1
ATOM 859 O O . SER A 1 109 ? 7.676 -1.824 -4.488 1 98.88 109 SER A O 1
ATOM 861 N N . PRO A 1 110 ? 5.637 -1.85 -3.488 1 98.94 110 PRO A N 1
ATOM 862 C CA . PRO A 1 110 ? 5.91 -3.129 -2.832 1 98.94 110 PRO A CA 1
ATOM 863 C C . PRO A 1 110 ? 5.582 -4.328 -3.717 1 98.94 110 PRO A C 1
ATOM 865 O O . PRO A 1 110 ? 4.539 -4.344 -4.379 1 98.94 110 PRO A O 1
ATOM 868 N N . PHE A 1 111 ? 6.465 -5.344 -3.705 1 98.94 111 PHE A N 1
ATOM 869 C CA . PHE A 1 111 ? 6.273 -6.469 -4.613 1 98.94 111 PHE A CA 1
ATOM 870 C C . PHE A 1 111 ? 5.77 -7.691 -3.859 1 98.94 111 PHE A C 1
ATOM 872 O O . PHE A 1 111 ? 4.867 -8.391 -4.328 1 98.94 111 PHE A O 1
ATOM 879 N N . MET A 1 112 ? 6.469 -7.984 -2.742 1 98.94 112 MET A N 1
ATOM 880 C CA . MET A 1 112 ? 6.207 -9.273 -2.113 1 98.94 112 MET A CA 1
ATOM 881 C C . MET A 1 112 ? 6.844 -9.344 -0.73 1 98.94 112 MET A C 1
ATOM 883 O O . MET A 1 112 ? 7.75 -8.57 -0.419 1 98.94 112 MET A O 1
ATOM 887 N N . ASP A 1 113 ? 6.285 -10.211 0.087 1 98.75 113 ASP A N 1
ATOM 888 C CA . ASP A 1 113 ? 6.949 -10.742 1.273 1 98.75 113 ASP A CA 1
ATOM 889 C C . ASP A 1 113 ? 7.641 -12.07 0.969 1 98.75 113 ASP A C 1
ATOM 891 O O . ASP A 1 113 ? 7.035 -12.969 0.384 1 98.75 113 ASP A O 1
ATOM 895 N N . GLU A 1 114 ? 8.898 -12.148 1.357 1 98.75 114 GLU A N 1
ATOM 896 C CA . GLU A 1 114 ? 9.688 -13.344 1.094 1 98.75 114 GLU A CA 1
ATOM 897 C C . GLU A 1 114 ? 9.898 -14.164 2.367 1 98.75 114 GLU A C 1
ATOM 899 O O . GLU A 1 114 ? 10.414 -13.648 3.361 1 98.75 114 GLU A O 1
ATOM 904 N N . GLY A 1 115 ? 9.422 -15.414 2.312 1 98.06 115 GLY A N 1
ATOM 905 C CA . GLY A 1 115 ? 9.734 -16.375 3.359 1 98.06 115 GLY A CA 1
ATOM 906 C C . GLY A 1 115 ? 10.852 -17.328 2.982 1 98.06 115 GLY A C 1
ATOM 907 O O . GLY A 1 115 ? 11.664 -17.016 2.113 1 98.06 115 GLY A O 1
ATOM 908 N N . ARG A 1 116 ? 10.977 -18.422 3.73 1 97.5 116 ARG A N 1
ATOM 909 C CA . ARG A 1 116 ? 12.062 -19.375 3.523 1 97.5 116 ARG A CA 1
ATOM 910 C C . ARG A 1 116 ? 11.922 -20.078 2.182 1 97.5 116 ARG A C 1
ATOM 912 O O . ARG A 1 116 ? 12.883 -20.172 1.412 1 97.5 116 ARG A O 1
ATOM 919 N N . ASN A 1 117 ? 10.672 -20.531 1.909 1 97.94 117 ASN A N 1
ATOM 920 C CA . ASN A 1 117 ? 10.477 -21.328 0.71 1 97.94 117 ASN A CA 1
ATOM 921 C C . ASN A 1 117 ? 9.414 -20.734 -0.205 1 97.94 117 ASN A C 1
ATOM 923 O O . ASN A 1 117 ? 9.305 -21.125 -1.368 1 97.94 117 ASN A O 1
ATOM 927 N N . MET A 1 118 ? 8.664 -19.828 0.384 1 98.62 118 MET A N 1
ATOM 928 C CA . MET A 1 118 ? 7.531 -19.25 -0.331 1 98.62 118 MET A CA 1
ATOM 929 C C . MET A 1 118 ? 7.664 -17.734 -0.413 1 98.62 118 MET A C 1
ATOM 931 O O . MET A 1 118 ? 8.43 -17.125 0.341 1 98.62 118 MET A O 1
ATOM 935 N N . ILE A 1 119 ? 6.988 -17.188 -1.38 1 98.56 119 ILE A N 1
ATOM 936 C CA . ILE A 1 119 ? 6.777 -15.75 -1.388 1 98.56 119 ILE A CA 1
ATOM 937 C C . ILE A 1 119 ? 5.285 -15.445 -1.347 1 98.56 119 ILE A C 1
ATOM 939 O O . ILE A 1 119 ? 4.461 -16.281 -1.722 1 98.56 119 ILE A O 1
ATOM 943 N N . MET A 1 120 ? 4.973 -14.281 -0.859 1 98.88 120 MET A N 1
ATOM 944 C CA . MET A 1 120 ? 3.652 -13.664 -0.956 1 98.88 120 MET A CA 1
ATOM 945 C C . MET A 1 120 ? 3.699 -12.422 -1.835 1 98.88 120 MET A C 1
ATOM 947 O O . MET A 1 120 ? 4.062 -11.336 -1.369 1 98.88 120 MET A O 1
ATOM 951 N N . ALA A 1 121 ? 3.254 -12.609 -3.057 1 98.94 121 ALA A N 1
ATOM 952 C CA . ALA A 1 121 ? 3.27 -11.523 -4.031 1 98.94 121 ALA A CA 1
ATOM 953 C C . ALA A 1 121 ? 1.99 -10.695 -3.949 1 98.94 121 ALA A C 1
ATOM 955 O O . ALA A 1 121 ? 0.932 -11.211 -3.582 1 98.94 121 ALA A O 1
ATOM 956 N N . PHE A 1 122 ? 2.141 -9.445 -4.352 1 98.94 122 PHE A N 1
ATOM 957 C CA . PHE A 1 122 ? 0.985 -8.562 -4.258 1 98.94 122 PHE A CA 1
ATOM 958 C C . PHE A 1 122 ? 0.307 -8.406 -5.613 1 98.94 122 PHE A C 1
ATOM 960 O O . PHE A 1 122 ? 0.784 -7.664 -6.473 1 98.94 122 PHE A O 1
ATOM 967 N N . PRO A 1 123 ? -0.875 -8.969 -5.824 1 98.81 123 PRO A N 1
ATOM 968 C CA . PRO A 1 123 ? -1.577 -9.047 -7.105 1 98.81 123 PRO A CA 1
ATOM 969 C C . PRO A 1 123 ? -1.867 -7.672 -7.707 1 98.81 123 PRO A C 1
ATOM 971 O O . PRO A 1 123 ? -1.875 -7.52 -8.93 1 98.81 123 PRO A O 1
ATOM 974 N N . PRO A 1 124 ? -2.062 -6.645 -6.934 1 98.81 124 PRO A N 1
ATOM 975 C CA . PRO A 1 124 ? -2.346 -5.336 -7.527 1 98.81 124 PRO A CA 1
ATOM 976 C C . PRO A 1 124 ? -1.239 -4.863 -8.469 1 98.81 124 PRO A C 1
ATOM 978 O O . PRO A 1 124 ? -1.457 -3.955 -9.273 1 98.81 124 PRO A O 1
ATOM 981 N N . LEU A 1 125 ? -0.086 -5.465 -8.406 1 98.88 125 LEU A N 1
ATOM 982 C CA . LEU A 1 125 ? 1.012 -5.078 -9.289 1 98.88 125 LEU A CA 1
ATOM 983 C C . LEU A 1 125 ? 1.085 -6 -10.5 1 98.88 125 LEU A C 1
ATOM 985 O O . LEU A 1 125 ? 1.934 -5.816 -11.375 1 98.88 125 LEU A O 1
ATOM 989 N N . PHE A 1 126 ? 0.236 -7.004 -10.57 1 98.94 126 PHE A N 1
ATOM 990 C CA . PHE A 1 126 ? 0.254 -7.91 -11.711 1 98.94 126 PHE A CA 1
ATOM 991 C C . PHE A 1 126 ? -0.373 -7.25 -12.938 1 98.94 126 PHE A C 1
ATOM 993 O O . PHE A 1 126 ? -1.275 -6.422 -12.805 1 98.94 126 PHE A O 1
ATOM 1000 N N . GLU A 1 127 ? 0.188 -7.629 -14.039 1 98.56 127 GLU A N 1
ATOM 1001 C CA . GLU A 1 127 ? -0.319 -7.094 -15.297 1 98.56 127 GLU A CA 1
ATOM 1002 C C . GLU A 1 127 ? -1.471 -7.941 -15.828 1 98.56 127 GLU A C 1
ATOM 1004 O O . GLU A 1 127 ? -1.267 -9.086 -16.25 1 98.56 127 GLU A O 1
ATOM 1009 N N . PHE A 1 128 ? -2.648 -7.422 -15.828 1 98.06 128 PHE A N 1
ATOM 1010 C CA . PHE A 1 128 ? -3.869 -7.953 -16.422 1 98.06 128 PHE A CA 1
ATOM 1011 C C . PHE A 1 128 ? -4.863 -6.836 -16.719 1 98.06 128 PHE A C 1
ATOM 1013 O O . PHE A 1 128 ? -4.762 -5.746 -16.156 1 98.06 128 PHE A O 1
ATOM 1020 N N . PRO A 1 129 ? -5.707 -7.051 -17.656 1 95.88 129 PRO A N 1
ATOM 1021 C CA . PRO A 1 129 ? -6.664 -5.988 -17.984 1 95.88 129 PRO A CA 1
ATOM 1022 C C . PRO A 1 129 ? -7.562 -5.629 -16.797 1 95.88 129 PRO A C 1
ATOM 1024 O O . PRO A 1 129 ? -8.016 -6.52 -16.078 1 95.88 129 PRO A O 1
ATOM 1027 N N . ARG A 1 130 ? -7.699 -4.297 -16.656 1 94.69 130 ARG A N 1
ATOM 1028 C CA . ARG A 1 130 ? -8.633 -3.766 -15.672 1 94.69 130 ARG A CA 1
ATOM 1029 C C . ARG A 1 130 ? -9.875 -3.193 -16.344 1 94.69 130 ARG A C 1
ATOM 1031 O O . ARG A 1 130 ? -9.836 -2.807 -17.516 1 94.69 130 ARG A O 1
ATOM 1038 N N . GLY A 1 131 ? -11.07 -3.23 -15.547 1 89.06 131 GLY A N 1
ATOM 1039 C CA . GLY A 1 131 ? -12.242 -2.602 -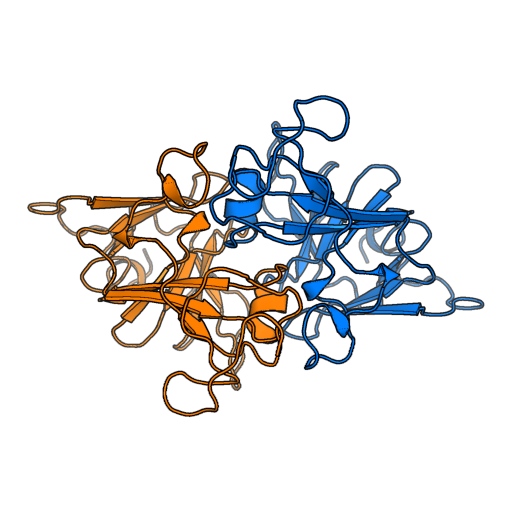16.141 1 89.06 131 GLY A CA 1
ATOM 1040 C C . GLY A 1 131 ? -13.531 -3.35 -15.852 1 89.06 131 GLY A C 1
ATOM 1041 O O . GLY A 1 131 ? -14.617 -2.809 -16.031 1 89.06 131 GLY A O 1
ATOM 1042 N N . ASP A 1 132 ? -13.414 -4.551 -15.406 1 90.75 132 ASP A N 1
ATOM 1043 C CA . ASP A 1 132 ? -14.617 -5.348 -15.203 1 90.75 132 ASP A CA 1
ATOM 1044 C C . ASP A 1 132 ? -14.773 -5.746 -13.742 1 90.75 132 ASP A C 1
ATOM 1046 O O . ASP A 1 132 ? -15.328 -6.805 -13.43 1 90.75 132 ASP A O 1
ATOM 1050 N N . GLY A 1 133 ? -14.195 -4.934 -12.891 1 93.12 133 GLY A N 1
ATOM 1051 C CA . GLY A 1 133 ? -14.336 -5.195 -11.469 1 93.12 133 GLY A CA 1
ATOM 1052 C C . GLY A 1 133 ? -13.703 -6.504 -11.031 1 93.12 133 GLY A C 1
ATOM 1053 O O . GLY A 1 133 ? -12.773 -6.992 -11.68 1 93.12 133 GLY A O 1
ATOM 1054 N N . GLU A 1 134 ? -14.109 -6.914 -9.93 1 93.69 134 GLU A N 1
ATOM 1055 C CA . GLU A 1 134 ? -13.562 -8.141 -9.359 1 93.69 134 GLU A CA 1
ATOM 1056 C C . GLU A 1 134 ? -13.781 -9.328 -10.289 1 93.69 134 GLU A C 1
ATOM 1058 O O . GLU A 1 134 ? -12.93 -10.219 -10.375 1 93.69 134 GLU A O 1
ATOM 1063 N N . ALA A 1 135 ? -14.844 -9.328 -11.023 1 93.81 135 ALA A N 1
ATOM 1064 C CA . ALA A 1 135 ? -15.148 -10.406 -11.961 1 93.81 135 ALA A CA 1
ATOM 1065 C C . ALA A 1 135 ? -14.141 -10.453 -13.102 1 93.81 135 ALA A C 1
ATOM 1067 O O . ALA A 1 135 ? -13.93 -11.5 -13.719 1 93.81 135 ALA A O 1
ATOM 1068 N N . GLY A 1 136 ? -13.508 -9.328 -13.367 1 95.56 136 GLY A N 1
ATOM 1069 C CA . GLY A 1 136 ? -12.531 -9.25 -14.445 1 95.56 136 GLY A CA 1
ATOM 1070 C C . GLY A 1 136 ? -11.141 -9.688 -14.016 1 95.56 136 GLY A C 1
ATOM 1071 O O . GLY A 1 136 ? -10.266 -9.891 -14.852 1 95.56 136 GLY A O 1
ATOM 1072 N N . VAL A 1 137 ? -10.938 -9.797 -12.758 1 97.88 137 VAL A N 1
ATOM 1073 C CA . VAL A 1 137 ? -9.664 -10.289 -12.242 1 97.88 137 VAL A CA 1
ATOM 1074 C C . VAL A 1 137 ? -9.523 -11.781 -12.547 1 97.88 137 VAL A C 1
ATOM 1076 O O . VAL A 1 137 ? -10.453 -12.555 -12.328 1 97.88 137 VAL A O 1
ATOM 1079 N N . PRO A 1 138 ? -8.359 -12.148 -13.117 1 98.31 138 PRO A N 1
ATOM 1080 C CA . PRO A 1 138 ? -8.172 -13.586 -13.328 1 98.31 138 PRO A CA 1
ATOM 1081 C C . PRO A 1 138 ? -8.516 -14.414 -12.086 1 98.31 138 PRO A C 1
ATOM 1083 O O . PRO A 1 138 ? -8.133 -14.047 -10.969 1 98.31 138 PRO A O 1
ATOM 1086 N N . GLU A 1 139 ? -9.195 -15.508 -12.281 1 97.75 139 GLU A N 1
ATOM 1087 C CA . GLU A 1 139 ? -9.75 -16.297 -11.18 1 97.75 139 GLU A CA 1
ATOM 1088 C C . GLU A 1 139 ? -8.664 -16.688 -10.18 1 97.75 139 GLU A C 1
ATOM 1090 O O . GLU A 1 139 ? -8.875 -16.609 -8.969 1 97.75 139 GLU A O 1
ATOM 1095 N N . SER A 1 140 ? -7.52 -17.031 -10.633 1 98.44 140 SER A N 1
ATOM 1096 C CA . SER A 1 140 ? -6.449 -17.531 -9.789 1 98.44 140 SER A CA 1
ATOM 1097 C C . SER A 1 140 ? -5.855 -16.438 -8.922 1 98.44 140 SER A C 1
ATOM 1099 O O . SER A 1 140 ? -5.121 -16.719 -7.973 1 98.44 140 SER A O 1
ATOM 1101 N N . LEU A 1 141 ? -6.168 -15.18 -9.242 1 98.56 141 LEU A N 1
ATOM 1102 C CA . LEU A 1 141 ? -5.582 -14.07 -8.508 1 98.56 141 LEU A CA 1
ATOM 1103 C C . LEU A 1 141 ? -6.605 -13.43 -7.574 1 98.56 141 LEU A C 1
ATOM 1105 O O . LEU A 1 141 ? -6.305 -12.445 -6.895 1 98.56 141 LEU A O 1
ATOM 1109 N N . ARG A 1 142 ? -7.801 -14 -7.523 1 97.94 142 ARG A N 1
ATOM 1110 C CA . ARG A 1 142 ? -8.852 -13.438 -6.68 1 97.94 142 ARG A CA 1
ATOM 1111 C C . ARG A 1 142 ? -8.672 -13.867 -5.227 1 97.94 142 ARG A C 1
ATOM 1113 O O . ARG A 1 142 ? -8.25 -14.992 -4.953 1 97.94 142 ARG A O 1
ATOM 1120 N N . VAL A 1 143 ? -9.039 -12.969 -4.34 1 98.31 143 VAL A N 1
ATOM 1121 C CA . VAL A 1 143 ? -8.969 -13.25 -2.91 1 98.31 143 VAL A CA 1
ATOM 1122 C C . VAL A 1 143 ? -9.852 -14.445 -2.572 1 98.31 143 VAL A C 1
ATOM 1124 O O . VAL A 1 143 ? -11 -14.523 -3.027 1 98.31 143 VAL A O 1
ATOM 1127 N N . GLN A 1 144 ? -9.297 -15.305 -1.715 1 98.12 144 GLN A N 1
ATOM 1128 C CA . GLN A 1 144 ? -10.031 -16.516 -1.359 1 98.12 144 GLN A CA 1
ATOM 1129 C C . GLN A 1 144 ? -10.43 -16.5 0.113 1 98.12 144 GLN A C 1
ATOM 1131 O O . GLN A 1 144 ? -11.305 -17.266 0.529 1 98.12 144 GLN A O 1
ATOM 1136 N N . SER A 1 145 ? -9.781 -15.727 0.897 1 98.56 145 SER A N 1
ATOM 1137 C CA . SER A 1 145 ? -10.102 -15.594 2.314 1 98.56 145 SER A CA 1
ATOM 1138 C C . SER A 1 145 ? -9.492 -14.328 2.902 1 98.56 145 SER A C 1
ATOM 1140 O O . SER A 1 145 ? -8.609 -13.719 2.297 1 98.56 145 SER A O 1
ATOM 1142 N N . HIS A 1 146 ? -10.023 -13.945 4.059 1 98.69 146 HIS A N 1
ATOM 1143 C CA . HIS A 1 146 ? -9.547 -12.789 4.809 1 98.69 146 HIS A CA 1
ATOM 1144 C C . HIS A 1 146 ? -9.008 -13.203 6.172 1 98.69 146 HIS A C 1
ATOM 1146 O O . HIS A 1 146 ? -9.641 -13.984 6.887 1 98.69 146 HIS A O 1
ATOM 1152 N N . ILE A 1 147 ? -7.859 -12.656 6.488 1 98.81 147 ILE A N 1
ATOM 1153 C CA . ILE A 1 147 ? -7.246 -12.961 7.777 1 98.81 147 ILE A CA 1
ATOM 1154 C C . ILE A 1 147 ? -7.016 -11.664 8.555 1 98.81 147 ILE A C 1
ATOM 1156 O O . ILE A 1 147 ? -6.922 -10.586 7.965 1 98.81 147 ILE A O 1
ATOM 1160 N N . PHE A 1 148 ? -6.938 -11.828 9.938 1 98.69 148 PHE A N 1
ATOM 1161 C CA . PHE A 1 148 ? -6.848 -10.688 10.852 1 98.69 148 PHE A CA 1
ATOM 1162 C C . PHE A 1 148 ? -7.969 -9.695 10.578 1 98.69 148 PHE A C 1
ATOM 1164 O O . PHE A 1 148 ? -7.762 -8.484 10.656 1 98.69 148 PHE A O 1
ATOM 1171 N N . TYR A 1 149 ? -9.055 -10.258 10.188 1 98.56 149 TYR A N 1
ATOM 1172 C CA . TYR A 1 149 ? -10.234 -9.461 9.859 1 98.56 149 TYR A CA 1
ATOM 1173 C C . TYR A 1 149 ? -10.75 -8.719 11.086 1 98.56 149 TYR A C 1
ATOM 1175 O O . TYR A 1 149 ? -11.453 -7.711 10.961 1 98.56 149 TYR A O 1
ATOM 1183 N N . GLY A 1 150 ? -10.375 -9.133 12.281 1 98.06 150 GLY A N 1
ATOM 1184 C CA . GLY A 1 150 ? -10.727 -8.461 13.523 1 98.06 150 GLY A CA 1
ATOM 1185 C C . GLY A 1 150 ? -10.133 -7.062 13.633 1 98.06 150 GLY A C 1
ATOM 1186 O O . GLY A 1 150 ? -10.578 -6.258 14.445 1 98.06 150 GLY A O 1
ATOM 1187 N N . GLN A 1 151 ? -9.195 -6.773 12.859 1 98.25 151 GLN A N 1
ATOM 1188 C CA . GLN A 1 151 ? -8.516 -5.48 12.898 1 98.25 151 GLN A CA 1
ATOM 1189 C C . GLN A 1 151 ? -8.859 -4.641 11.672 1 98.25 151 GLN A C 1
ATOM 1191 O O . GLN A 1 151 ? -8.273 -3.578 11.453 1 98.25 151 GLN A O 1
ATOM 1196 N N . ARG A 1 152 ? -9.883 -5.105 10.906 1 98.56 152 ARG A N 1
ATOM 1197 C CA . ARG A 1 152 ? -10.195 -4.426 9.656 1 98.56 152 ARG A CA 1
ATOM 1198 C C . ARG A 1 152 ? -10.68 -3.004 9.914 1 98.56 152 ARG A C 1
ATOM 1200 O O . ARG A 1 152 ? -11.289 -2.727 10.945 1 98.56 152 ARG A O 1
ATOM 1207 N N . ILE A 1 153 ? -10.422 -2.162 8.93 1 98.31 153 ILE A N 1
ATOM 1208 C CA . ILE A 1 153 ? -10.93 -0.797 9.016 1 98.31 153 ILE A CA 1
ATOM 1209 C C . ILE A 1 153 ? -11.922 -0.542 7.887 1 98.31 153 ILE A C 1
ATOM 1211 O O . ILE A 1 153 ? -12.414 0.578 7.727 1 98.31 153 ILE A O 1
ATOM 1215 N N . ALA A 1 154 ? -12.094 -1.514 7.074 1 97.88 154 ALA A N 1
ATOM 1216 C CA . ALA A 1 154 ? -13.117 -1.545 6.035 1 97.88 154 ALA A CA 1
ATOM 1217 C C . ALA A 1 154 ? -13.797 -2.914 5.969 1 97.88 154 ALA A C 1
ATOM 1219 O O . ALA A 1 154 ? -13.117 -3.945 5.965 1 97.88 154 ALA A O 1
ATOM 1220 N N . ASP A 1 155 ? -15.062 -2.902 5.969 1 97.81 155 ASP A N 1
ATOM 1221 C CA . ASP A 1 155 ? -15.781 -4.16 5.785 1 97.81 155 ASP A CA 1
ATOM 1222 C C . ASP A 1 155 ? -15.711 -4.621 4.328 1 97.81 155 ASP A C 1
ATOM 1224 O O . ASP A 1 155 ? -15.836 -3.811 3.408 1 97.81 155 ASP A O 1
ATOM 1228 N N . VAL A 1 156 ? -15.484 -5.828 4.125 1 97.56 156 VAL A N 1
ATOM 1229 C CA . VAL A 1 156 ? -15.453 -6.426 2.795 1 97.56 156 VAL A CA 1
ATOM 1230 C C . VAL A 1 156 ? -16.594 -7.434 2.65 1 97.56 156 VAL A C 1
ATOM 1232 O O . VAL A 1 156 ? -16.594 -8.469 3.32 1 97.56 156 VAL A O 1
ATOM 1235 N N . VAL A 1 157 ? -17.484 -7.113 1.801 1 96.69 157 VAL A N 1
ATOM 1236 C CA . VAL A 1 157 ? -18.641 -7.977 1.568 1 96.69 157 VAL A CA 1
ATOM 1237 C C . VAL A 1 157 ? -18.438 -8.781 0.286 1 96.69 157 VAL A C 1
ATOM 1239 O O . VAL A 1 157 ? -18.781 -8.32 -0.803 1 96.69 157 VAL A O 1
ATOM 1242 N N . ASP A 1 158 ? -17.922 -10.039 0.455 1 95 158 ASP A N 1
ATOM 1243 C CA . ASP A 1 158 ? -17.609 -10.812 -0.743 1 95 158 ASP A CA 1
ATOM 1244 C C . ASP A 1 158 ? -17.938 -12.289 -0.544 1 95 158 ASP A C 1
ATOM 1246 O O . ASP A 1 158 ? -17.703 -13.109 -1.435 1 95 158 ASP A O 1
ATOM 1250 N N . GLY A 1 159 ? -18.391 -12.617 0.647 1 93.81 159 GLY A N 1
ATOM 1251 C CA . GLY A 1 159 ? -18.844 -13.969 0.914 1 93.81 159 GLY A CA 1
ATOM 1252 C C . GLY A 1 159 ? -17.719 -14.945 1.165 1 93.81 159 GLY A C 1
ATOM 1253 O O . GLY A 1 159 ? -17.938 -16.156 1.289 1 93.81 159 GLY A O 1
ATOM 1254 N N . LYS A 1 160 ? -16.547 -14.523 1.218 1 97.31 160 LYS A N 1
ATOM 1255 C CA . LYS A 1 160 ? -15.398 -15.391 1.461 1 97.31 160 LYS A CA 1
ATOM 1256 C C . LYS A 1 160 ? -15.172 -15.609 2.955 1 97.31 160 LYS A C 1
ATOM 1258 O O . LYS A 1 160 ? -15.68 -14.844 3.779 1 97.31 160 LYS A O 1
ATOM 1263 N N . ASP A 1 161 ? -14.453 -16.641 3.25 1 97.25 161 ASP A N 1
ATOM 1264 C CA . ASP A 1 161 ? -14.117 -16.938 4.641 1 97.25 161 ASP A CA 1
ATOM 1265 C C . ASP A 1 161 ? -13.344 -15.773 5.27 1 97.25 161 ASP A C 1
ATOM 1267 O O . ASP A 1 161 ? -12.484 -15.172 4.621 1 97.25 161 ASP A O 1
ATOM 1271 N N . LYS A 1 162 ? -13.672 -15.477 6.516 1 98.19 162 LYS A N 1
ATOM 1272 C CA . LYS A 1 162 ? -13.008 -14.438 7.297 1 98.19 162 LYS A CA 1
ATOM 1273 C C . LYS A 1 162 ? -12.641 -14.945 8.688 1 98.19 162 LYS A C 1
ATOM 1275 O O . LYS A 1 162 ? -13.461 -15.555 9.375 1 98.19 162 LYS A O 1
ATOM 1280 N N . TRP A 1 163 ? -11.43 -14.641 9.055 1 98.56 163 TRP A N 1
ATOM 1281 C CA . TRP A 1 163 ? -10.883 -15.086 10.336 1 98.56 163 TRP A CA 1
ATOM 1282 C C . TRP A 1 163 ? -10.469 -13.891 11.188 1 98.56 163 TRP A C 1
ATOM 1284 O O . TRP A 1 163 ? -9.875 -12.938 10.68 1 98.56 163 TRP A O 1
ATOM 1294 N N . GLU A 1 164 ? -10.711 -13.945 12.461 1 98.06 164 GLU A N 1
ATOM 1295 C CA . GLU A 1 164 ? -10.336 -12.875 13.383 1 98.06 164 GLU A CA 1
ATOM 1296 C C . GLU A 1 164 ? -8.82 -12.688 13.422 1 98.06 164 GLU A C 1
ATOM 1298 O O . GLU A 1 164 ? -8.328 -11.562 13.531 1 98.06 164 GLU A O 1
ATOM 1303 N N . GLY A 1 165 ? -8.07 -13.766 13.383 1 96.81 165 GLY A N 1
ATOM 1304 C CA . GLY A 1 165 ? -6.617 -13.82 13.344 1 96.81 165 GLY A CA 1
ATOM 1305 C C . GLY A 1 165 ? -6.082 -14.703 12.234 1 96.81 165 GLY A C 1
ATOM 1306 O O . GLY A 1 165 ? -6.449 -14.539 11.07 1 96.81 165 GLY A O 1
ATOM 1307 N N . HIS A 1 166 ? -5.348 -15.688 12.586 1 95.81 166 HIS A N 1
ATOM 1308 C CA . HIS A 1 166 ? -4.77 -16.625 11.625 1 95.81 166 HIS A CA 1
ATOM 1309 C C . HIS A 1 166 ? -5.809 -17.609 11.117 1 95.81 166 HIS A C 1
ATOM 1311 O O . HIS A 1 166 ? -6.656 -18.078 11.891 1 95.81 166 HIS A O 1
ATOM 1317 N N . LYS A 1 167 ? -5.672 -17.906 9.891 1 94.19 167 LYS A N 1
ATOM 1318 C CA . LYS A 1 167 ? -6.57 -18.859 9.258 1 94.19 167 LYS A CA 1
ATOM 1319 C C . LYS A 1 167 ? -6.598 -20.188 10.023 1 94.19 167 LYS A C 1
ATOM 1321 O O . LYS A 1 167 ? -5.547 -20.719 10.391 1 94.19 167 LYS A O 1
ATOM 1326 N N . ASP A 1 168 ? -7.715 -20.688 10.227 1 92.25 168 ASP A N 1
ATOM 1327 C CA . ASP A 1 168 ? -7.992 -21.984 10.844 1 92.25 168 ASP A CA 1
ATOM 1328 C C . ASP A 1 168 ? -7.457 -22.03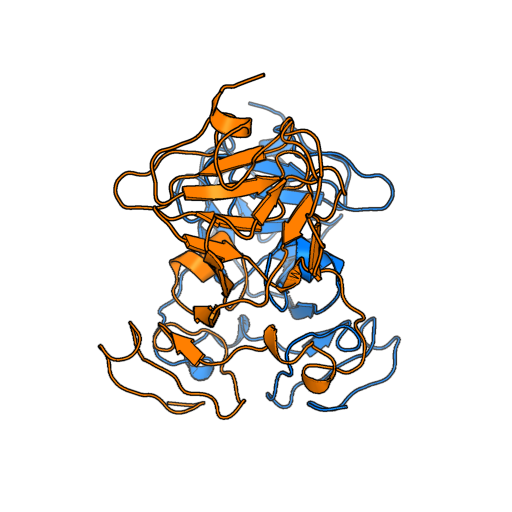1 12.273 1 92.25 168 ASP A C 1
ATOM 1330 O O . ASP A 1 168 ? -7.348 -23.109 12.859 1 92.25 168 ASP A O 1
ATOM 1334 N N . GLN A 1 169 ? -7.023 -20.906 12.844 1 94.31 169 GLN A N 1
ATOM 1335 C CA . GLN A 1 169 ? -6.484 -20.859 14.203 1 94.31 169 GLN A CA 1
ATOM 1336 C C . GLN A 1 169 ? -7.164 -19.766 15.023 1 94.31 169 GLN A C 1
ATOM 1338 O O . GLN A 1 169 ? -6.645 -19.359 16.062 1 94.31 169 GLN A O 1
ATOM 1343 N N . SER A 1 170 ? -8.219 -19.281 14.5 1 95.75 170 SER A N 1
ATOM 1344 C CA . SER A 1 170 ? -8.969 -18.234 15.18 1 95.75 170 SER A CA 1
ATOM 1345 C C . SER A 1 170 ? -10.461 -18.312 14.852 1 95.75 170 SER A C 1
ATOM 1347 O O . SER A 1 170 ? -10.891 -19.219 14.141 1 95.75 170 SER A O 1
ATOM 1349 N N . ASN A 1 171 ? -11.258 -17.438 15.414 1 96.44 171 ASN A N 1
ATOM 1350 C CA . ASN A 1 171 ? -12.695 -17.469 15.195 1 96.44 171 ASN A CA 1
ATOM 1351 C C . ASN A 1 171 ? -13.062 -16.984 13.797 1 96.44 171 ASN A C 1
ATOM 1353 O O . ASN A 1 171 ? -12.461 -16.031 13.281 1 96.44 171 ASN A O 1
ATOM 1357 N N . LYS A 1 172 ? -14.016 -17.688 13.203 1 97.12 172 LYS A N 1
ATOM 1358 C CA . LYS A 1 172 ? -14.586 -17.172 11.953 1 97.12 172 LYS A CA 1
ATOM 1359 C C . LYS A 1 172 ? -15.445 -15.945 12.203 1 97.12 172 LYS A C 1
ATOM 1361 O O . LYS A 1 172 ? -16.016 -15.789 13.281 1 97.12 172 LYS A O 1
ATOM 1366 N N . MET A 1 173 ? -15.484 -15.102 11.148 1 96.69 173 MET A N 1
ATOM 1367 C CA . MET A 1 173 ? -16.266 -13.875 11.242 1 96.69 173 MET A CA 1
ATOM 1368 C C . MET A 1 173 ? -17.141 -13.688 10.008 1 96.69 173 MET A C 1
ATOM 1370 O O . MET A 1 173 ? -16.844 -14.227 8.945 1 96.69 173 MET A O 1
ATOM 1374 N N . GLY A 1 174 ? -18.281 -12.922 10.258 1 94.75 174 GLY A N 1
ATOM 1375 C CA . GLY A 1 174 ? -19.062 -12.461 9.117 1 94.75 174 GLY A CA 1
ATOM 1376 C C . GLY A 1 174 ? -18.547 -11.148 8.547 1 94.75 174 GLY A C 1
ATOM 1377 O O . GLY A 1 174 ? -17.656 -10.516 9.117 1 94.75 174 GLY A O 1
ATOM 1378 N N . ASP A 1 175 ? -19.172 -10.703 7.457 1 93.62 175 ASP A N 1
ATOM 1379 C CA . ASP A 1 175 ? -18.75 -9.492 6.758 1 93.62 175 ASP A CA 1
ATOM 1380 C C . ASP A 1 175 ? -18.781 -8.281 7.684 1 93.62 175 ASP A C 1
ATOM 1382 O O . ASP A 1 175 ? -17.922 -7.398 7.594 1 93.62 175 ASP A O 1
ATOM 1386 N N . HIS A 1 176 ? -19.812 -8.328 8.656 1 92.06 176 HIS A N 1
ATOM 1387 C CA . HIS A 1 176 ? -20.031 -7.121 9.445 1 92.06 176 HIS A CA 1
ATOM 1388 C C . HIS A 1 176 ? -19.891 -7.402 10.938 1 92.06 176 HIS A C 1
ATOM 1390 O O . HIS A 1 176 ? -20.406 -6.645 11.766 1 92.06 176 HIS A O 1
ATOM 1396 N N . ASP A 1 177 ? -19.359 -8.539 11.227 1 87.31 177 ASP A N 1
ATOM 1397 C CA . ASP A 1 177 ? -19.156 -8.875 12.633 1 87.31 177 ASP A CA 1
ATOM 1398 C C . ASP A 1 177 ? -18.234 -7.867 13.312 1 87.31 177 ASP A C 1
ATOM 1400 O O . ASP A 1 177 ? -17.391 -7.246 12.664 1 87.31 177 ASP A O 1
ATOM 1404 N N . MET B 1 1 ? 19.844 21.562 9.172 1 58.38 1 MET B N 1
ATOM 1405 C CA . MET B 1 1 ? 18.516 21.047 8.844 1 58.38 1 MET B CA 1
ATOM 1406 C C . MET B 1 1 ? 17.984 21.719 7.578 1 58.38 1 MET B C 1
ATOM 1408 O O . MET B 1 1 ? 18.125 22.922 7.391 1 58.38 1 MET B O 1
ATOM 1412 N N . SER B 1 2 ? 17.562 20.812 6.484 1 73.44 2 SER B N 1
ATOM 1413 C CA . SER B 1 2 ? 17.156 21.359 5.199 1 73.44 2 SER B CA 1
ATOM 1414 C C . SER B 1 2 ? 15.945 22.266 5.348 1 73.44 2 SER B C 1
ATOM 1416 O O . SER B 1 2 ? 15.109 22.047 6.23 1 73.44 2 SER B O 1
ATOM 1418 N N . GLN B 1 3 ? 15.883 23.469 4.797 1 89.69 3 GLN B N 1
ATOM 1419 C CA . GLN B 1 3 ? 14.898 24.547 4.832 1 89.69 3 GLN B CA 1
ATOM 1420 C C . GLN B 1 3 ? 13.492 24 4.613 1 89.69 3 GLN B C 1
ATOM 1422 O O . GLN B 1 3 ? 12.531 24.5 5.219 1 89.69 3 GLN B O 1
ATOM 1427 N N . TRP B 1 4 ? 13.398 22.859 3.961 1 96.06 4 TRP B N 1
ATOM 1428 C CA . TRP B 1 4 ? 12.078 22.359 3.611 1 96.06 4 TRP B CA 1
ATOM 1429 C C . TRP B 1 4 ? 11.336 21.875 4.852 1 96.06 4 TRP B C 1
ATOM 1431 O O . TRP B 1 4 ? 10.102 21.906 4.898 1 96.06 4 TRP B O 1
ATOM 1441 N N . ALA B 1 5 ? 12.016 21.422 5.871 1 96.94 5 ALA B N 1
ATOM 1442 C CA . ALA B 1 5 ? 11.406 20.828 7.062 1 96.94 5 ALA B CA 1
ATOM 1443 C C . ALA B 1 5 ? 10.648 21.875 7.863 1 96.94 5 ALA B C 1
ATOM 1445 O O . ALA B 1 5 ? 9.781 21.547 8.68 1 96.94 5 ALA B O 1
ATOM 1446 N N . ARG B 1 6 ? 10.938 23.188 7.645 1 96.12 6 ARG B N 1
ATOM 1447 C CA . ARG B 1 6 ? 10.297 24.25 8.391 1 96.12 6 ARG B CA 1
ATOM 1448 C C . ARG B 1 6 ? 9 24.688 7.711 1 96.12 6 ARG B C 1
ATOM 1450 O O . ARG B 1 6 ? 8.195 25.422 8.297 1 96.12 6 ARG B O 1
ATOM 1457 N N . ASP B 1 7 ? 8.875 24.281 6.465 1 96.31 7 ASP B N 1
ATOM 1458 C CA . ASP B 1 7 ? 7.695 24.656 5.695 1 96.31 7 ASP B CA 1
ATOM 1459 C C . ASP B 1 7 ? 6.531 23.719 5.969 1 96.31 7 ASP B C 1
ATOM 1461 O O . ASP B 1 7 ? 6.73 22.609 6.461 1 96.31 7 ASP B O 1
ATOM 1465 N N . GLU B 1 8 ? 5.328 24.141 5.637 1 96.81 8 GLU B N 1
ATOM 1466 C CA . GLU B 1 8 ? 4.184 23.234 5.609 1 96.81 8 GLU B CA 1
ATOM 1467 C C . GLU B 1 8 ? 4.391 22.109 4.598 1 96.81 8 GLU B C 1
ATOM 1469 O O . GLU B 1 8 ? 4.891 22.344 3.496 1 96.81 8 GLU B O 1
ATOM 1474 N N . PRO B 1 9 ? 4.023 20.922 4.93 1 98.12 9 PRO B N 1
ATOM 1475 C CA . PRO B 1 9 ? 3.252 20.5 6.105 1 98.12 9 PRO B CA 1
ATOM 1476 C C . PRO B 1 9 ? 4.137 20.016 7.246 1 98.12 9 PRO B C 1
ATOM 1478 O O . PRO B 1 9 ? 3.664 19.297 8.133 1 98.12 9 PRO B O 1
ATOM 1481 N N . PHE B 1 10 ? 5.363 20.328 7.219 1 98.31 10 PHE B N 1
ATOM 1482 C CA . PHE B 1 10 ? 6.285 19.766 8.195 1 98.31 10 PHE B CA 1
ATOM 1483 C C . PHE B 1 10 ? 6.387 20.656 9.43 1 98.31 10 PHE B C 1
ATOM 1485 O O . PHE B 1 10 ? 6.266 20.172 10.555 1 98.31 10 PHE B O 1
ATOM 1492 N N . ARG B 1 11 ? 6.672 21.922 9.25 1 97.25 11 ARG B N 1
ATOM 1493 C CA . ARG B 1 11 ? 6.703 22.938 10.297 1 97.25 11 ARG B CA 1
ATOM 1494 C C . ARG B 1 11 ? 7.613 22.516 11.445 1 97.25 11 ARG B C 1
ATOM 1496 O O . ARG B 1 11 ? 7.273 22.688 12.617 1 97.25 11 ARG B O 1
ATOM 1503 N N . TRP B 1 12 ? 8.641 21.844 11.07 1 95.19 12 TRP B N 1
ATOM 1504 C CA . TRP B 1 12 ? 9.57 21.359 12.086 1 95.19 12 TRP B CA 1
ATOM 1505 C C . TRP B 1 12 ? 10.266 22.516 12.789 1 95.19 12 TRP B C 1
ATOM 1507 O O . TRP B 1 12 ? 10.75 23.438 12.141 1 95.19 12 TRP B O 1
ATOM 1517 N N . GLY B 1 13 ? 10.266 22.484 14.148 1 92.88 13 GLY B N 1
ATOM 1518 C CA . GLY B 1 13 ? 10.93 23.531 14.914 1 92.88 13 GLY B CA 1
ATOM 1519 C C . GLY B 1 13 ? 10 24.656 15.32 1 92.88 13 GLY B C 1
ATOM 1520 O O . GLY B 1 13 ? 10.359 25.5 16.141 1 92.88 13 GLY B O 1
ATOM 1521 N N . GLU B 1 14 ? 8.867 24.75 14.734 1 93.75 14 GLU B N 1
ATOM 1522 C CA . GLU B 1 14 ? 7.891 25.766 15.117 1 93.75 14 GLU B CA 1
ATOM 1523 C C . GLU B 1 14 ? 7.352 25.5 16.516 1 93.75 14 GLU B C 1
ATOM 1525 O O . GLU B 1 14 ? 7.223 24.359 16.938 1 93.75 14 GLU B O 1
ATOM 1530 N N . SER B 1 15 ? 6.984 26.594 17.109 1 94.19 15 SER B N 1
ATOM 1531 C CA . SER B 1 15 ? 6.34 26.469 18.406 1 94.19 15 SER B CA 1
ATOM 1532 C C . SER B 1 15 ? 5.055 25.656 18.312 1 94.19 15 SER B C 1
ATOM 1534 O O . SER B 1 15 ? 4.316 25.766 17.328 1 94.19 15 SER B O 1
ATOM 1536 N N . ARG B 1 16 ? 4.797 24.953 19.281 1 91.81 16 ARG B N 1
ATOM 1537 C CA . ARG B 1 16 ? 3.582 24.141 19.328 1 91.81 16 ARG B CA 1
ATOM 1538 C C . ARG B 1 16 ? 2.514 24.812 20.188 1 91.81 16 ARG B C 1
ATOM 1540 O O . ARG B 1 16 ? 1.528 24.188 20.578 1 91.81 16 ARG B O 1
ATOM 1547 N N . ASP B 1 17 ? 2.814 25.969 20.531 1 94.44 17 ASP B N 1
ATOM 1548 C CA . ASP B 1 17 ? 1.844 26.703 21.328 1 94.44 17 ASP B CA 1
ATOM 1549 C C . ASP B 1 17 ? 0.5 26.812 20.609 1 94.44 17 ASP B C 1
ATOM 1551 O O . ASP B 1 17 ? 0.441 27.203 19.453 1 94.44 17 ASP B O 1
ATOM 1555 N N . GLY B 1 18 ? -0.544 26.375 21.266 1 95.44 18 GLY B N 1
ATOM 1556 C CA . GLY B 1 18 ? -1.888 26.484 20.719 1 95.44 18 GLY B CA 1
ATOM 1557 C C . GLY B 1 18 ? -2.27 25.281 19.859 1 95.44 18 GLY B C 1
ATOM 1558 O O . GLY B 1 18 ? -3.412 25.188 19.406 1 95.44 18 GLY B O 1
ATOM 1559 N N . TRP B 1 19 ? -1.278 24.516 19.578 1 97 19 TRP B N 1
ATOM 1560 C CA . TRP B 1 19 ? -1.563 23.328 18.781 1 97 19 TRP B CA 1
ATOM 1561 C C . TRP B 1 19 ? -2.334 22.297 19.594 1 97 19 TRP B C 1
ATOM 1563 O O . TRP B 1 19 ? -1.93 21.938 20.703 1 97 19 TRP B O 1
ATOM 1573 N N . LYS B 1 20 ? -3.463 21.828 19.109 1 97.94 20 LYS B N 1
ATOM 1574 C CA . LYS B 1 20 ? -4.207 20.719 19.703 1 97.94 20 LYS B CA 1
ATOM 1575 C C . LYS B 1 20 ? -4.316 19.547 18.75 1 97.94 20 LYS B C 1
ATOM 1577 O O . LYS B 1 20 ? -5.02 19.625 17.734 1 97.94 20 LYS B O 1
ATOM 1582 N N . THR B 1 21 ? -3.643 18.5 19.078 1 98.5 21 THR B N 1
ATOM 1583 C CA . THR B 1 21 ? -3.613 17.328 18.203 1 98.5 21 THR B CA 1
ATOM 1584 C C . THR B 1 21 ? -4.957 16.609 18.234 1 98.5 21 THR B C 1
ATOM 1586 O O . THR B 1 21 ? -5.434 16.203 19.297 1 98.5 21 THR B O 1
ATOM 1589 N N . LYS B 1 22 ? -5.473 16.484 17.109 1 98.75 22 LYS B N 1
ATOM 1590 C CA . LYS B 1 22 ? -6.691 15.688 16.969 1 98.75 22 LYS B CA 1
ATOM 1591 C C . LYS B 1 22 ? -6.379 14.273 16.469 1 98.75 22 LYS B C 1
ATOM 1593 O O . LYS B 1 22 ? -6.988 13.305 16.922 1 98.75 22 LYS 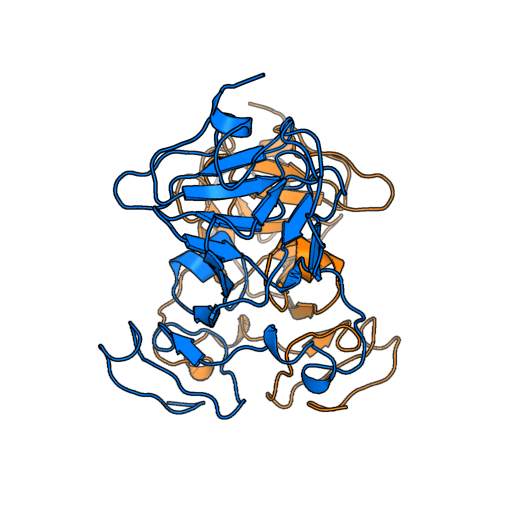B O 1
ATOM 1598 N N . TRP B 1 23 ? -5.484 14.172 15.484 1 98.81 23 TRP B N 1
ATOM 1599 C CA . TRP B 1 23 ? -5.07 12.883 14.938 1 98.81 23 TRP B CA 1
ATOM 1600 C C . TRP B 1 23 ? -3.551 12.742 14.977 1 98.81 23 TRP B C 1
ATOM 1602 O O . TRP B 1 23 ? -2.826 13.711 14.758 1 98.81 23 TRP B O 1
ATOM 1612 N N . ARG B 1 24 ? -3.082 11.586 15.227 1 98.94 24 ARG B N 1
ATOM 1613 C CA . ARG B 1 24 ? -1.682 11.219 15.039 1 98.94 24 ARG B CA 1
ATOM 1614 C C . ARG B 1 24 ? -1.541 10.086 14.023 1 98.94 24 ARG B C 1
ATOM 1616 O O . ARG B 1 24 ? -2.312 9.125 14.047 1 98.94 24 ARG B O 1
ATOM 1623 N N . GLN B 1 25 ? -0.655 10.234 13.141 1 98.94 25 GLN B N 1
ATOM 1624 C CA . GLN B 1 25 ? -0.305 9.281 12.094 1 98.94 25 GLN B CA 1
ATOM 1625 C C . GLN B 1 25 ? 1.135 8.797 12.242 1 98.94 25 GLN B C 1
ATOM 1627 O O . GLN B 1 25 ? 2.059 9.609 12.352 1 98.94 25 GLN B O 1
ATOM 1632 N N . SER B 1 26 ? 1.369 7.504 12.258 1 98.88 26 SER B N 1
ATOM 1633 C CA . SER B 1 26 ? 2.725 6.992 12.445 1 98.88 26 SER B CA 1
ATOM 1634 C C . SER B 1 26 ? 2.979 5.766 11.57 1 98.88 26 SER B C 1
ATOM 1636 O O . SER B 1 26 ? 2.057 5 11.281 1 98.88 26 SER B O 1
ATOM 1638 N N . CYS B 1 27 ? 4.254 5.613 11.219 1 98.69 27 CYS B N 1
ATOM 1639 C CA . CYS B 1 27 ? 4.621 4.52 10.328 1 98.69 27 CYS B CA 1
ATOM 1640 C C . CYS B 1 27 ? 4.871 3.238 11.117 1 98.69 27 CYS B C 1
ATOM 1642 O O . CYS B 1 27 ? 4.719 3.215 12.336 1 98.69 27 CYS B O 1
ATOM 1644 N N . PHE B 1 28 ? 5.203 2.211 10.477 1 98.62 28 PHE B N 1
ATOM 1645 C CA . PHE B 1 28 ? 5.418 0.886 11.039 1 98.62 28 PHE B CA 1
ATOM 1646 C C . PHE B 1 28 ? 6.535 0.916 12.078 1 98.62 28 PHE B C 1
ATOM 1648 O O . PHE B 1 28 ? 6.379 0.386 13.18 1 98.62 28 PHE B O 1
ATOM 1655 N N . CYS B 1 29 ? 7.68 1.597 11.727 1 98.44 29 CYS B N 1
ATOM 1656 C CA . CYS B 1 29 ? 8.867 1.504 12.57 1 98.44 29 CYS B CA 1
ATOM 1657 C C . CYS B 1 29 ? 8.859 2.582 13.648 1 98.44 29 CYS B C 1
ATOM 1659 O O . CYS B 1 29 ? 9.68 2.557 14.562 1 98.44 29 CYS B O 1
ATOM 1661 N N . GLY B 1 30 ? 7.98 3.559 13.469 1 98.12 30 GLY B N 1
ATOM 1662 C CA . GLY B 1 30 ? 7.816 4.574 14.5 1 98.12 30 GLY B CA 1
ATOM 1663 C C . GLY B 1 30 ? 8.766 5.75 14.328 1 98.12 30 GLY B C 1
ATOM 1664 O O . GLY B 1 30 ? 8.68 6.73 15.07 1 98.12 30 GLY B O 1
ATOM 1665 N N . LYS B 1 31 ? 9.555 5.762 13.312 1 98.62 31 LYS B N 1
ATOM 1666 C CA . LYS B 1 31 ? 10.57 6.801 13.172 1 98.62 31 LYS B CA 1
ATOM 1667 C C . LYS B 1 31 ? 9.977 8.07 12.57 1 98.62 31 LYS B C 1
ATOM 1669 O O . LYS B 1 31 ? 10.57 9.148 12.648 1 98.62 31 LYS B O 1
ATOM 1674 N N . VAL B 1 32 ? 8.852 7.98 11.953 1 98.81 32 VAL B N 1
ATOM 1675 C CA . VAL B 1 32 ? 8.172 9.141 11.391 1 98.81 32 VAL B CA 1
ATOM 1676 C C . VAL B 1 32 ? 6.746 9.211 11.922 1 98.81 32 VAL B C 1
ATOM 1678 O O . VAL B 1 32 ? 6.055 8.195 12.016 1 98.81 32 VAL B O 1
ATOM 1681 N N . ALA B 1 33 ? 6.32 10.367 12.242 1 98.94 33 ALA B N 1
ATOM 1682 C CA . ALA B 1 33 ? 4.934 10.625 12.617 1 98.94 33 ALA B CA 1
ATOM 1683 C C . ALA B 1 33 ? 4.52 12.047 12.266 1 98.94 33 ALA B C 1
ATOM 1685 O O . ALA B 1 33 ? 5.348 12.961 12.258 1 98.94 33 ALA B O 1
ATOM 1686 N N . PHE B 1 34 ? 3.293 12.211 11.984 1 98.94 34 PHE B N 1
ATOM 1687 C CA . PHE B 1 34 ? 2.635 13.492 11.781 1 98.94 34 PHE B CA 1
ATOM 1688 C C . PHE B 1 34 ? 1.464 13.656 12.742 1 98.94 34 PHE B C 1
ATOM 1690 O O . PHE B 1 34 ? 0.896 12.672 13.211 1 98.94 34 PHE B O 1
ATOM 1697 N N . VAL B 1 35 ? 1.139 14.875 12.992 1 98.94 35 VAL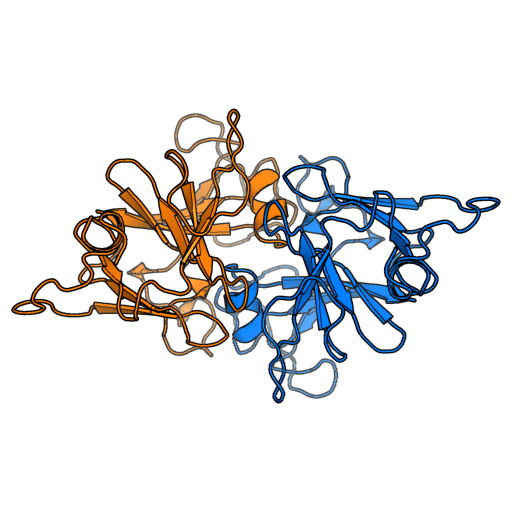 B N 1
ATOM 1698 C CA . VAL B 1 35 ? -0.06 15.172 13.766 1 98.94 35 VAL B CA 1
ATOM 1699 C C . VAL B 1 35 ? -0.931 16.172 13.016 1 98.94 35 VAL B C 1
ATOM 1701 O O . VAL B 1 35 ? -0.431 16.938 12.188 1 98.94 35 VAL B O 1
ATOM 1704 N N . TYR B 1 36 ? -2.164 16.109 13.25 1 98.88 36 TYR B N 1
ATOM 1705 C CA . TYR B 1 36 ? -3.205 16.922 12.633 1 98.88 36 TYR B CA 1
ATOM 1706 C C . TYR B 1 36 ? -4.078 17.578 13.695 1 98.88 36 TYR B C 1
ATOM 1708 O O . TYR B 1 36 ? -4.402 16.969 14.711 1 98.88 36 TYR B O 1
ATOM 1716 N N . ASN B 1 37 ? -4.578 18.812 13.422 1 98.75 37 ASN B N 1
ATOM 1717 C CA . ASN B 1 37 ? -5.348 19.5 14.453 1 98.75 37 ASN B CA 1
ATOM 1718 C C . ASN B 1 37 ? -6.801 19.703 14.031 1 98.75 37 ASN B C 1
ATOM 1720 O O . ASN B 1 37 ? -7.547 20.438 14.68 1 98.75 37 ASN B O 1
ATOM 1724 N N . ASN B 1 38 ? -7.176 19.078 12.906 1 98.5 38 ASN B N 1
ATOM 1725 C CA . ASN B 1 38 ? -8.547 19.141 12.414 1 98.5 38 ASN B CA 1
ATOM 1726 C C . ASN B 1 38 ? -8.977 17.828 11.766 1 98.5 38 ASN B C 1
ATOM 1728 O O . ASN B 1 38 ? -8.141 16.953 11.516 1 98.5 38 ASN B O 1
ATOM 1732 N N . ASP B 1 39 ? -10.352 17.719 11.57 1 98.81 39 ASP B N 1
ATOM 1733 C CA . ASP B 1 39 ? -10.867 16.625 10.734 1 98.81 39 ASP B CA 1
ATOM 1734 C C . ASP B 1 39 ? -10.57 16.891 9.266 1 98.81 39 ASP B C 1
ATOM 1736 O O . ASP B 1 39 ? -10.359 18.031 8.859 1 98.81 39 ASP B O 1
ATOM 1740 N N . PRO B 1 40 ? -10.461 15.82 8.469 1 98.88 40 PRO B N 1
ATOM 1741 C CA . PRO B 1 40 ? -10.297 16.031 7.031 1 98.88 40 PRO B CA 1
ATOM 1742 C C . PRO B 1 40 ? -11.531 16.656 6.379 1 98.88 40 PRO B C 1
ATOM 1744 O O . PRO B 1 40 ? -12.633 16.562 6.922 1 98.88 40 PRO B O 1
ATOM 1747 N N . LEU B 1 41 ? -11.273 17.25 5.301 1 98.75 41 LEU B N 1
ATOM 1748 C CA . LEU B 1 41 ? -12.359 17.828 4.52 1 98.75 41 LEU B CA 1
ATOM 1749 C C . LEU B 1 41 ? -13.164 16.75 3.805 1 98.75 41 LEU B C 1
ATOM 1751 O O . LEU B 1 41 ? -14.375 16.906 3.611 1 98.75 41 LEU B O 1
ATOM 1755 N N . GLN B 1 42 ? -12.531 15.75 3.383 1 98.31 42 GLN B N 1
ATOM 1756 C CA . GLN B 1 42 ? -13.094 14.633 2.633 1 98.31 42 GLN B CA 1
ATOM 1757 C C . GLN B 1 42 ? -12.203 13.398 2.73 1 98.31 42 GLN B C 1
ATOM 1759 O O . GLN B 1 42 ? -10.984 13.516 2.873 1 98.31 42 GLN B O 1
ATOM 1764 N N . VAL B 1 43 ? -12.859 12.242 2.654 1 98.75 43 VAL B N 1
ATOM 1765 C CA . VAL B 1 43 ? -12.148 10.977 2.568 1 98.75 43 VAL B CA 1
ATOM 1766 C C . VAL B 1 43 ? -12.617 10.195 1.345 1 98.75 43 VAL B C 1
ATOM 1768 O O . VAL B 1 43 ? -13.82 10.008 1.148 1 98.75 43 VAL B O 1
ATOM 1771 N N . LYS B 1 44 ? -11.688 9.797 0.517 1 98.69 44 LYS B N 1
ATOM 1772 C CA . LYS B 1 44 ? -12.023 9.047 -0.692 1 98.69 44 LYS B CA 1
ATOM 1773 C C . LYS B 1 44 ? -11.164 7.797 -0.828 1 98.69 44 LYS B C 1
ATOM 1775 O O . LYS B 1 44 ? -10.102 7.699 -0.21 1 98.69 44 LYS B O 1
ATOM 1780 N N . ALA B 1 45 ? -11.695 6.84 -1.614 1 98.81 45 ALA B N 1
ATOM 1781 C CA . ALA B 1 45 ? -10.922 5.68 -2.057 1 98.81 45 ALA B CA 1
ATOM 1782 C C . ALA B 1 45 ? -10.617 5.762 -3.551 1 98.81 45 ALA B C 1
ATOM 1784 O O . ALA B 1 45 ? -11.523 5.945 -4.367 1 98.81 45 ALA B O 1
ATOM 1785 N N . CYS B 1 46 ? -9.383 5.688 -3.896 1 98.88 46 CYS B N 1
ATOM 1786 C CA . CYS B 1 46 ? -8.984 5.691 -5.297 1 98.88 46 CYS B CA 1
ATOM 1787 C C . CYS B 1 46 ? -8.602 4.293 -5.762 1 98.88 46 CYS B C 1
ATOM 1789 O O . CYS B 1 46 ? -7.758 3.641 -5.145 1 98.88 46 CYS B O 1
ATOM 1791 N N . HIS B 1 47 ? -9.164 3.854 -6.879 1 98.75 47 HIS B N 1
ATOM 1792 C CA . HIS B 1 47 ? -8.984 2.492 -7.371 1 98.75 47 HIS B CA 1
ATOM 1793 C C . HIS B 1 47 ? -8.156 2.477 -8.648 1 98.75 47 HIS B C 1
ATOM 1795 O O . HIS B 1 47 ? -8.133 1.474 -9.367 1 98.75 47 HIS B O 1
ATOM 1801 N N . CYS B 1 48 ? -7.418 3.566 -9.016 1 98.38 48 CYS B N 1
ATOM 1802 C CA . CYS B 1 48 ? -6.66 3.605 -10.258 1 98.38 48 CYS B CA 1
ATOM 1803 C C . CYS B 1 48 ? -5.465 2.664 -10.203 1 98.38 48 CYS B C 1
ATOM 1805 O O . CYS B 1 48 ? -4.992 2.318 -9.117 1 98.38 48 CYS B O 1
ATOM 1807 N N . GLY B 1 49 ? -5.004 2.295 -11.32 1 97.69 49 GLY B N 1
ATOM 1808 C CA . GLY B 1 49 ? -3.879 1.38 -11.414 1 97.69 49 GLY B CA 1
ATOM 1809 C C . GLY B 1 49 ? -2.621 1.904 -10.75 1 97.69 49 GLY B C 1
ATOM 1810 O O . GLY B 1 49 ? -1.856 1.136 -10.164 1 97.69 49 GLY B O 1
ATOM 1811 N N . ASN B 1 50 ? -2.396 3.193 -10.844 1 97.69 50 ASN B N 1
ATOM 1812 C CA . ASN B 1 50 ? -1.207 3.77 -10.227 1 97.69 50 ASN B CA 1
ATOM 1813 C C . ASN B 1 50 ? -1.241 3.633 -8.703 1 97.69 50 ASN B C 1
ATOM 1815 O O . ASN B 1 50 ? -0.239 3.27 -8.086 1 97.69 50 ASN B O 1
ATOM 1819 N N . CYS B 1 51 ? -2.416 3.898 -8.109 1 98.5 51 CYS B N 1
ATOM 1820 C CA . CYS B 1 51 ? -2.541 3.75 -6.664 1 98.5 51 CYS B CA 1
ATOM 1821 C C . CYS B 1 51 ? -2.422 2.285 -6.254 1 98.5 51 CYS B C 1
ATOM 1823 O O . CYS B 1 51 ? -1.836 1.973 -5.215 1 98.5 51 CYS B O 1
ATOM 1825 N N . GLN B 1 52 ? -2.973 1.44 -7.09 1 98.75 52 GLN B N 1
ATOM 1826 C CA . GLN B 1 52 ? -2.82 0.013 -6.832 1 98.75 52 GLN B CA 1
ATOM 1827 C C . GLN B 1 52 ? -1.348 -0.388 -6.809 1 98.75 52 GLN B C 1
ATOM 1829 O O . GLN B 1 52 ? -0.902 -1.078 -5.887 1 98.75 52 GLN B O 1
ATOM 1834 N N . LYS B 1 53 ? -0.563 0.09 -7.723 1 98.56 53 LYS B N 1
ATOM 1835 C CA . LYS B 1 53 ? 0.852 -0.257 -7.812 1 98.56 53 LYS B CA 1
ATOM 1836 C C . LYS B 1 53 ? 1.644 0.363 -6.664 1 98.56 53 LYS B C 1
ATOM 1838 O O . LYS B 1 53 ? 2.475 -0.304 -6.043 1 98.56 53 LYS B O 1
ATOM 1843 N N . LEU B 1 54 ? 1.378 1.576 -6.34 1 98.88 54 LEU B N 1
ATOM 1844 C CA . LEU B 1 54 ? 2.184 2.307 -5.367 1 98.88 54 LEU B CA 1
ATOM 1845 C C . LEU B 1 54 ? 1.908 1.812 -3.951 1 98.88 54 LEU B C 1
ATOM 1847 O O . LEU B 1 54 ? 2.795 1.842 -3.096 1 98.88 54 LEU B O 1
ATOM 1851 N N . HIS B 1 55 ? 0.686 1.338 -3.734 1 98.88 55 HIS B N 1
ATOM 1852 C CA . HIS B 1 55 ? 0.334 0.867 -2.4 1 98.88 55 HIS B CA 1
ATOM 1853 C C . HIS B 1 55 ? 0.421 -0.653 -2.312 1 98.88 55 HIS B C 1
ATOM 1855 O O . HIS B 1 55 ? 0.467 -1.215 -1.216 1 98.88 55 HIS B O 1
ATOM 1861 N N . GLY B 1 56 ? 0.489 -1.307 -3.486 1 98.81 56 GLY B N 1
ATOM 1862 C CA . GLY B 1 56 ? 0.409 -2.758 -3.475 1 98.81 56 GLY B CA 1
ATOM 1863 C C . GLY B 1 56 ? -0.869 -3.281 -2.848 1 98.81 56 GLY B C 1
ATOM 1864 O O . GLY B 1 56 ? -0.843 -4.258 -2.096 1 98.81 56 GLY B O 1
ATOM 1865 N N . ALA B 1 57 ? -1.921 -2.598 -3.059 1 98.94 57 ALA B N 1
ATOM 1866 C CA . ALA B 1 57 ? -3.219 -2.902 -2.463 1 98.94 57 ALA B CA 1
ATOM 1867 C C . ALA B 1 57 ? -4.355 -2.621 -3.443 1 98.94 57 ALA B C 1
ATOM 1869 O O . ALA B 1 57 ? -4.156 -1.932 -4.449 1 98.94 57 ALA B O 1
ATOM 1870 N N . PRO B 1 58 ? -5.535 -3.164 -3.172 1 98.69 58 PRO B N 1
ATOM 1871 C CA . PRO B 1 58 ? -6.625 -3.02 -4.137 1 98.69 58 PRO B CA 1
ATOM 1872 C C . PRO B 1 58 ? -7.02 -1.563 -4.371 1 98.69 58 PRO B C 1
ATOM 1874 O O . PRO B 1 58 ? -7.527 -1.222 -5.441 1 98.69 58 PRO B O 1
ATOM 1877 N N . TYR B 1 59 ? -6.871 -0.722 -3.361 1 98.81 59 TYR B N 1
ATOM 1878 C CA . TYR B 1 59 ? -7.145 0.704 -3.5 1 98.81 59 TYR B CA 1
ATOM 1879 C C . TYR B 1 59 ? -6.469 1.5 -2.391 1 98.81 59 TYR B C 1
ATOM 1881 O O . TYR B 1 59 ? -6.039 0.933 -1.385 1 98.81 59 TYR B O 1
ATOM 1889 N N . GLN B 1 60 ? -6.297 2.758 -2.666 1 98.81 60 GLN B N 1
ATOM 1890 C CA . GLN B 1 60 ? -5.797 3.73 -1.701 1 98.81 60 GLN B CA 1
ATOM 1891 C C . GLN B 1 60 ? -6.945 4.418 -0.969 1 98.81 60 GLN B C 1
ATOM 1893 O O . GLN B 1 60 ? -7.98 4.723 -1.57 1 98.81 60 GLN B O 1
ATOM 1898 N N . GLN B 1 61 ? -6.812 4.605 0.281 1 98.88 61 GLN B N 1
ATOM 1899 C CA . GLN B 1 61 ? -7.684 5.48 1.058 1 98.88 61 GLN B CA 1
ATOM 1900 C C . GLN B 1 61 ? -6.973 6.781 1.421 1 98.88 61 GLN B C 1
ATOM 1902 O O . GLN B 1 61 ? -5.887 6.762 1.997 1 98.88 61 GLN B O 1
ATOM 1907 N N . ALA B 1 62 ? -7.613 7.91 1.093 1 98.88 62 ALA B N 1
ATOM 1908 C CA . ALA B 1 62 ? -6.957 9.195 1.288 1 98.88 62 ALA B CA 1
ATOM 1909 C C . ALA B 1 62 ? -7.898 10.203 1.95 1 98.88 62 ALA B C 1
ATOM 1911 O O . ALA B 1 62 ? -9.07 10.305 1.569 1 98.88 62 ALA B O 1
ATOM 1912 N N . ALA B 1 63 ? -7.41 10.883 2.902 1 98.94 63 ALA B N 1
ATOM 1913 C CA . ALA B 1 63 ? -8.117 11.945 3.609 1 98.94 63 ALA B CA 1
ATOM 1914 C C . ALA B 1 63 ? -7.508 13.305 3.301 1 98.94 63 ALA B C 1
ATOM 1916 O O . ALA B 1 63 ? -6.301 13.508 3.477 1 98.94 63 ALA B O 1
ATOM 1917 N N . ILE B 1 64 ? -8.312 14.25 2.908 1 98.94 64 ILE B N 1
ATOM 1918 C CA . ILE B 1 64 ? -7.844 15.547 2.438 1 98.94 64 ILE B CA 1
ATOM 1919 C C . ILE B 1 64 ? -7.793 16.531 3.604 1 98.94 64 ILE B C 1
ATOM 1921 O O . ILE B 1 64 ? -8.789 16.719 4.312 1 98.94 64 ILE B O 1
ATOM 1925 N N . PHE B 1 65 ? -6.648 17.125 3.789 1 98.94 65 PHE B N 1
ATOM 1926 C CA . PHE B 1 65 ? -6.422 18.141 4.801 1 98.94 65 PHE B CA 1
ATOM 1927 C C . PHE B 1 65 ? -5.793 19.391 4.18 1 98.94 65 PHE B C 1
ATOM 1929 O O . PHE B 1 65 ? -4.973 19.281 3.268 1 98.94 65 PHE B O 1
ATOM 1936 N N . PRO B 1 66 ? -6.133 20.562 4.703 1 98.81 66 PRO B N 1
ATOM 1937 C CA . PRO B 1 66 ? -5.223 21.688 4.414 1 98.81 66 PRO B CA 1
ATOM 1938 C C . PRO B 1 66 ? -3.826 21.469 4.988 1 98.81 66 PRO B C 1
ATOM 1940 O O . PRO B 1 66 ? -3.684 20.938 6.094 1 98.81 66 PRO B O 1
ATOM 1943 N N . LYS B 1 67 ? -2.82 21.875 4.281 1 98.5 67 LYS B N 1
ATOM 1944 C CA . LYS B 1 67 ? -1.45 21.719 4.762 1 98.5 67 LYS B CA 1
ATOM 1945 C C . LYS B 1 67 ? -1.264 22.391 6.121 1 98.5 67 LYS B C 1
ATOM 1947 O O . LYS B 1 67 ? -0.473 21.938 6.945 1 98.5 67 LYS B O 1
ATOM 1952 N N . SER B 1 68 ? -2.016 23.406 6.348 1 97.94 68 SER B N 1
ATOM 1953 C CA . SER B 1 68 ? -1.878 24.203 7.57 1 97.94 68 SER B CA 1
ATOM 1954 C C . SER B 1 68 ? -2.332 23.391 8.789 1 97.94 68 SER B C 1
ATOM 1956 O O . SER B 1 68 ? -2.047 23.781 9.93 1 97.94 68 SER B O 1
ATOM 1958 N N . SER B 1 69 ? -3.035 22.281 8.578 1 98.5 69 SER B N 1
ATOM 1959 C CA . SER B 1 69 ? -3.561 21.5 9.688 1 98.5 69 SER B CA 1
ATOM 1960 C C . SER B 1 69 ? -2.619 20.359 10.047 1 98.5 69 SER B C 1
ATOM 1962 O O . SER B 1 69 ? -2.945 19.516 10.883 1 98.5 69 SER B O 1
ATOM 1964 N N . VAL B 1 70 ? -1.444 20.375 9.477 1 98.75 70 VAL B N 1
ATOM 1965 C CA . VAL B 1 70 ? -0.547 19.234 9.609 1 98.75 70 VAL B CA 1
ATOM 1966 C C . VAL B 1 70 ? 0.814 19.703 10.117 1 98.75 70 VAL B C 1
ATOM 1968 O O . VAL B 1 70 ? 1.262 20.797 9.789 1 98.75 70 VAL B O 1
ATOM 1971 N N . ARG B 1 71 ? 1.479 18.906 10.859 1 98.25 71 ARG B N 1
ATOM 1972 C CA . ARG B 1 71 ? 2.879 19.141 11.203 1 98.25 71 ARG B CA 1
ATOM 1973 C C . ARG B 1 71 ? 3.598 17.828 11.484 1 98.25 71 ARG B C 1
ATOM 1975 O O . ARG B 1 71 ? 2.973 16.844 11.891 1 98.25 71 ARG B O 1
ATOM 1982 N N . LEU B 1 72 ? 4.836 17.828 11.289 1 98.44 72 LEU B N 1
ATOM 1983 C CA . LEU B 1 72 ? 5.695 16.703 11.633 1 98.44 72 LEU B CA 1
ATOM 1984 C C . LEU B 1 72 ? 5.855 16.578 13.148 1 98.44 72 LEU B C 1
ATOM 1986 O O . LEU B 1 72 ? 6.055 17.578 13.836 1 98.44 72 LEU B O 1
ATOM 1990 N N . ASP B 1 73 ? 5.734 15.375 13.625 1 98.38 73 ASP B N 1
ATOM 1991 C CA . ASP B 1 73 ? 5.828 15.109 15.055 1 98.38 73 ASP B CA 1
ATOM 1992 C C . ASP B 1 73 ? 7.176 14.484 15.414 1 98.38 73 ASP B C 1
ATOM 1994 O O . ASP B 1 73 ? 7.473 14.266 16.594 1 98.38 73 ASP B O 1
ATOM 1998 N N . THR B 1 74 ? 8.008 14.055 14.531 1 98.25 74 THR B N 1
ATOM 1999 C CA . THR B 1 74 ? 9.344 13.477 14.688 1 98.25 74 THR B CA 1
ATOM 2000 C C . THR B 1 74 ? 10.375 14.266 13.891 1 98.25 74 THR B C 1
ATOM 2002 O O . THR B 1 74 ? 10.016 15.086 13.039 1 98.25 74 THR B O 1
ATOM 2005 N N . PRO B 1 75 ? 11.695 14.039 14.18 1 97.31 75 PRO B N 1
ATOM 2006 C CA . PRO B 1 75 ? 12.695 14.703 13.344 1 97.31 75 PRO B CA 1
ATOM 2007 C C . PRO B 1 75 ? 12.578 14.328 11.867 1 97.31 75 PRO B C 1
ATOM 2009 O O . PRO B 1 75 ? 12.141 13.219 11.547 1 97.31 75 PRO B O 1
ATOM 2012 N N . PRO B 1 76 ? 12.875 15.211 11 1 97.62 76 PRO B N 1
ATOM 2013 C CA . PRO B 1 76 ? 12.625 15.031 9.57 1 97.62 76 PRO B CA 1
ATOM 2014 C C . PRO B 1 76 ? 13.633 14.086 8.906 1 97.62 76 PRO B C 1
ATOM 2016 O O . PRO B 1 76 ? 13.578 13.875 7.695 1 97.62 76 PRO B O 1
ATOM 2019 N N . ASP B 1 77 ? 14.445 13.367 9.625 1 97.19 77 ASP B N 1
ATOM 2020 C CA . ASP B 1 77 ? 15.594 12.633 9.109 1 97.19 77 ASP B CA 1
ATOM 2021 C C . ASP B 1 77 ? 15.156 11.461 8.234 1 97.19 77 ASP B C 1
ATOM 2023 O O . ASP B 1 77 ? 15.922 11 7.383 1 97.19 77 ASP B O 1
ATOM 2027 N N . HIS B 1 78 ? 13.953 11.031 8.445 1 98.31 78 HIS B N 1
ATOM 2028 C CA . HIS B 1 78 ? 13.539 9.805 7.77 1 98.31 78 HIS B CA 1
ATOM 2029 C C . HIS B 1 78 ? 12.406 10.07 6.785 1 98.31 78 HIS B C 1
ATOM 2031 O O . HIS B 1 78 ? 11.641 9.164 6.457 1 98.31 78 HIS B O 1
ATOM 2037 N N . ILE B 1 79 ? 12.297 11.289 6.324 1 98.69 79 ILE B N 1
ATOM 2038 C CA . ILE B 1 79 ? 11.281 11.633 5.324 1 98.69 79 ILE B CA 1
ATOM 2039 C C . ILE B 1 79 ? 11.836 11.375 3.926 1 98.69 79 ILE B C 1
ATOM 2041 O O . ILE B 1 79 ? 12.977 11.727 3.627 1 98.69 79 ILE B O 1
ATOM 2045 N N . ARG B 1 80 ? 11.047 10.758 3.137 1 98.62 80 ARG B N 1
ATOM 2046 C CA . ARG B 1 80 ? 11.367 10.547 1.729 1 98.62 80 ARG B CA 1
ATOM 2047 C C . ARG B 1 80 ? 10.281 11.133 0.83 1 98.62 80 ARG B C 1
ATOM 2049 O O . ARG B 1 80 ? 9.109 11.141 1.192 1 98.62 80 ARG B O 1
ATOM 2056 N N . PHE B 1 81 ? 10.766 11.57 -0.335 1 98.75 81 PHE B N 1
ATOM 2057 C CA . PHE B 1 81 ? 9.891 12.211 -1.308 1 98.75 81 PHE B CA 1
ATOM 2058 C C . PHE B 1 81 ? 9.914 11.461 -2.635 1 98.75 81 PHE B C 1
ATOM 2060 O O . PHE B 1 81 ? 10.953 10.93 -3.035 1 98.75 81 PHE B O 1
ATOM 2067 N N . LEU B 1 82 ? 8.82 11.445 -3.277 1 98.81 82 LEU B N 1
ATOM 2068 C CA . LEU B 1 82 ? 8.656 10.883 -4.617 1 98.81 82 LEU B CA 1
ATOM 2069 C C . LEU B 1 82 ? 7.691 11.734 -5.441 1 98.81 82 LEU B C 1
ATOM 2071 O O . LEU B 1 82 ? 6.637 12.141 -4.949 1 98.81 82 LEU B O 1
ATOM 2075 N N . THR B 1 83 ? 8.109 12.055 -6.641 1 98.5 83 THR B N 1
ATOM 2076 C CA . THR B 1 83 ? 7.145 12.578 -7.602 1 98.5 83 THR B CA 1
ATOM 2077 C C . THR B 1 83 ? 6.73 11.492 -8.594 1 98.5 83 THR B C 1
ATOM 2079 O O . THR B 1 83 ? 7.539 11.055 -9.414 1 98.5 83 THR B O 1
ATOM 2082 N N . ALA B 1 84 ? 5.461 11.047 -8.43 1 93.88 84 ALA B N 1
ATOM 2083 C CA . ALA B 1 84 ? 4.93 9.977 -9.273 1 93.88 84 ALA B CA 1
ATOM 2084 C C . ALA B 1 84 ? 3.953 10.523 -10.305 1 93.88 84 ALA B C 1
ATOM 2086 O O . ALA B 1 84 ? 2.771 10.172 -10.305 1 93.88 84 ALA B O 1
ATOM 2087 N N . SER B 1 85 ? 4.402 11.344 -11.172 1 90.81 85 SER B N 1
ATOM 2088 C CA . SER B 1 85 ? 3.637 11.945 -12.258 1 90.81 85 SER B CA 1
ATOM 2089 C C . SER B 1 85 ? 4.367 11.82 -13.594 1 90.81 85 SER B C 1
ATOM 2091 O O . SER B 1 85 ? 5.273 11 -13.727 1 90.81 85 SER B O 1
ATOM 2093 N N . SER B 1 86 ? 3.895 12.531 -14.602 1 86.5 86 SER B N 1
ATOM 2094 C CA . SER B 1 86 ? 4.523 12.5 -15.922 1 86.5 86 SER B CA 1
ATOM 2095 C C . SER B 1 86 ? 6 12.867 -15.836 1 86.5 86 SER B C 1
ATOM 2097 O O . SER B 1 86 ? 6.832 12.281 -16.531 1 86.5 86 SER B O 1
ATOM 2099 N N . ASP B 1 87 ? 6.293 13.844 -15.086 1 93.88 87 ASP B N 1
ATOM 2100 C CA . ASP B 1 87 ? 7.676 14.195 -14.789 1 93.88 87 ASP B CA 1
ATOM 2101 C C . ASP B 1 87 ? 8.172 13.477 -13.539 1 93.88 87 ASP B C 1
ATOM 2103 O O . ASP B 1 87 ? 8.352 14.094 -12.484 1 93.88 87 ASP B O 1
ATOM 2107 N N . PHE B 1 88 ? 8.43 12.266 -13.695 1 97.56 88 PHE B N 1
ATOM 2108 C CA . PHE B 1 88 ? 8.758 11.344 -12.617 1 97.56 88 PHE B CA 1
ATOM 2109 C C . PHE B 1 88 ? 10.086 11.719 -11.969 1 97.56 88 PHE B C 1
ATOM 2111 O O . PHE B 1 88 ? 11.07 11.992 -12.664 1 97.56 88 PHE B O 1
ATOM 2118 N N . HIS B 1 89 ? 10.164 11.789 -10.641 1 98.5 89 HIS B N 1
ATOM 2119 C CA . HIS B 1 89 ? 11.367 11.922 -9.82 1 98.5 89 HIS B CA 1
ATOM 2120 C C . HIS B 1 89 ? 11.438 10.828 -8.766 1 98.5 89 HIS B C 1
ATOM 2122 O O . HIS B 1 89 ? 10.562 10.727 -7.902 1 98.5 89 HIS B O 1
ATOM 2128 N N . PRO B 1 90 ? 12.539 10.016 -8.742 1 98.5 90 PRO B N 1
ATOM 2129 C CA . PRO B 1 90 ? 12.648 8.867 -7.848 1 98.5 90 PRO B CA 1
ATOM 2130 C C . PRO B 1 90 ? 12.727 9.273 -6.375 1 98.5 90 PRO B C 1
ATOM 2132 O O . PRO B 1 90 ? 12.922 10.445 -6.066 1 98.5 90 PRO B O 1
ATOM 2135 N N . LEU B 1 91 ? 12.508 8.312 -5.555 1 98.62 91 LEU B N 1
ATOM 2136 C CA . LEU B 1 91 ? 12.609 8.523 -4.113 1 98.62 91 LEU B CA 1
ATOM 2137 C C . LEU B 1 91 ? 13.867 9.32 -3.77 1 98.62 91 LEU B C 1
ATOM 2139 O O . LEU B 1 91 ? 14.945 9.039 -4.289 1 98.62 91 LEU B O 1
ATOM 2143 N N . SER B 1 92 ? 13.625 10.305 -2.914 1 98.19 92 SER B N 1
ATOM 2144 C CA . SER B 1 92 ? 14.703 11.234 -2.57 1 98.19 92 SER B CA 1
ATOM 2145 C C . SER B 1 92 ? 14.586 11.703 -1.125 1 98.19 92 SER B C 1
ATOM 2147 O O . SER B 1 92 ? 13.484 11.805 -0.587 1 98.19 92 SER B O 1
ATOM 2149 N N . SER B 1 93 ? 15.742 11.977 -0.528 1 97.25 93 SER B N 1
ATOM 2150 C CA . SER B 1 93 ? 15.766 12.523 0.827 1 97.25 93 SER B CA 1
ATOM 2151 C C . SER B 1 93 ? 15.531 14.023 0.822 1 97.25 93 SER B C 1
ATOM 2153 O O . SER B 1 93 ? 15.422 14.648 1.883 1 97.25 93 SER B O 1
ATOM 2155 N N . SER B 1 94 ? 15.508 14.641 -0.353 1 97 94 SER B N 1
ATOM 2156 C CA . SER B 1 94 ? 15.164 16.047 -0.541 1 97 94 SER B CA 1
ATOM 2157 C C . SER B 1 94 ? 13.867 16.203 -1.331 1 97 94 SER B C 1
ATOM 2159 O O . SER B 1 94 ? 13.539 15.352 -2.164 1 97 94 SER B O 1
ATOM 2161 N N . PRO B 1 95 ? 13.172 17.281 -1.085 1 97.62 95 PRO B N 1
ATOM 2162 C CA . PRO B 1 95 ? 11.867 17.406 -1.73 1 97.62 95 PRO B CA 1
ATOM 2163 C C . PRO B 1 95 ? 11.945 17.344 -3.254 1 97.62 95 PRO B C 1
ATOM 2165 O O . PRO B 1 95 ? 12.766 18.031 -3.865 1 97.62 95 PRO B O 1
ATOM 2168 N N . THR B 1 96 ? 11.148 16.5 -3.795 1 98.12 96 THR B N 1
ATOM 2169 C CA . THR B 1 96 ? 10.922 16.469 -5.234 1 98.12 96 THR B CA 1
ATOM 2170 C C . THR B 1 96 ? 9.812 17.438 -5.633 1 98.12 96 THR B C 1
ATOM 2172 O O . THR B 1 96 ? 9.133 18 -4.77 1 98.12 96 THR B O 1
ATOM 2175 N N . PRO B 1 97 ? 9.625 17.641 -6.922 1 98 97 PRO B N 1
ATOM 2176 C CA . PRO B 1 97 ? 8.586 18.594 -7.336 1 98 97 PRO B CA 1
ATOM 2177 C C . PRO B 1 97 ? 7.188 18.141 -6.926 1 98 97 PRO B C 1
ATOM 2179 O O . PRO B 1 97 ? 6.914 16.938 -6.863 1 98 97 PRO B O 1
ATOM 2182 N N . LEU B 1 98 ? 6.258 19.062 -6.727 1 97.5 98 LEU B N 1
ATOM 2183 C CA . LEU B 1 98 ? 4.852 18.797 -6.461 1 97.5 98 LEU B CA 1
ATOM 2184 C C . LEU B 1 98 ? 4.117 18.422 -7.746 1 97.5 98 LEU B C 1
ATOM 2186 O O . LEU B 1 98 ? 4.48 18.875 -8.828 1 97.5 98 LEU B O 1
ATOM 2190 N N . PRO B 1 99 ? 3.014 17.688 -7.613 1 97.81 99 PRO B N 1
ATOM 2191 C CA . PRO B 1 99 ? 2.609 16.922 -6.434 1 97.81 99 PRO B CA 1
ATOM 2192 C C . PRO B 1 99 ? 3.594 15.797 -6.094 1 97.81 99 PRO B C 1
ATOM 2194 O O . PRO B 1 99 ? 4.207 15.219 -6.988 1 97.81 99 PRO B O 1
ATOM 2197 N N . ARG B 1 100 ? 3.777 15.586 -4.836 1 98.5 100 ARG B N 1
ATOM 2198 C CA . ARG B 1 100 ? 4.746 14.578 -4.422 1 98.5 100 ARG B CA 1
ATOM 2199 C C . ARG B 1 100 ? 4.176 13.68 -3.324 1 98.5 100 ARG B C 1
ATOM 2201 O O . ARG B 1 100 ? 3.168 14.023 -2.701 1 98.5 100 ARG B O 1
ATOM 2208 N N . LYS B 1 101 ? 4.832 12.586 -3.133 1 98.81 101 LYS B N 1
ATOM 2209 C CA . LYS B 1 101 ? 4.48 11.602 -2.115 1 98.81 101 LYS B CA 1
ATOM 2210 C C . LYS B 1 101 ? 5.512 11.578 -0.988 1 98.81 101 LYS B C 1
ATOM 2212 O O . LYS B 1 101 ? 6.703 11.797 -1.225 1 98.81 101 LYS B O 1
ATOM 2217 N N . ILE B 1 102 ? 4.992 11.344 0.186 1 98.88 102 ILE B N 1
ATOM 2218 C CA . ILE B 1 102 ? 5.836 11.328 1.376 1 98.88 102 ILE B CA 1
ATOM 2219 C C . ILE B 1 102 ? 5.758 9.961 2.047 1 98.88 102 ILE B C 1
ATOM 2221 O O . ILE B 1 102 ? 4.668 9.43 2.256 1 98.88 102 ILE B O 1
ATOM 2225 N N . SER B 1 103 ? 6.926 9.398 2.328 1 98.94 103 SER B N 1
ATOM 2226 C CA . SER B 1 103 ? 7.012 8.102 2.986 1 98.94 103 SER B CA 1
ATOM 2227 C C . SER B 1 103 ? 8.164 8.062 3.986 1 98.94 103 SER B C 1
ATOM 2229 O O . SER B 1 103 ? 8.93 9.023 4.098 1 98.94 103 SER B O 1
ATOM 2231 N N . CYS B 1 104 ? 8.195 7.043 4.766 1 98.94 104 CYS B N 1
ATOM 2232 C CA . CYS B 1 104 ? 9.289 6.82 5.711 1 98.94 104 CYS B CA 1
ATOM 2233 C C . CYS B 1 104 ? 10.484 6.18 5.023 1 98.94 104 CYS B C 1
ATOM 2235 O O . CYS B 1 104 ? 10.344 5.148 4.359 1 98.94 104 CYS B O 1
ATOM 2237 N N . ALA B 1 105 ? 11.633 6.699 5.277 1 98.62 105 ALA B N 1
ATOM 2238 C CA . ALA B 1 105 ? 12.859 6.211 4.656 1 98.62 105 ALA B CA 1
ATOM 2239 C C . ALA B 1 105 ? 13.312 4.902 5.297 1 98.62 105 ALA B C 1
ATOM 2241 O O . ALA B 1 105 ? 14.07 4.137 4.691 1 98.62 105 ALA B O 1
ATOM 2242 N N . SER B 1 106 ? 12.891 4.711 6.496 1 98.75 106 SER B N 1
ATOM 2243 C CA . SER B 1 106 ? 13.344 3.545 7.246 1 98.75 106 SER B CA 1
ATOM 2244 C C . SER B 1 106 ? 12.5 2.318 6.934 1 98.75 106 SER B C 1
ATOM 2246 O O . SER B 1 106 ? 13.031 1.23 6.703 1 98.75 106 SER B O 1
ATOM 2248 N N . CYS B 1 107 ? 11.164 2.457 6.852 1 98.81 107 CYS B N 1
ATOM 2249 C CA . CYS B 1 107 ? 10.328 1.267 6.703 1 98.81 107 CYS B CA 1
ATOM 2250 C C . CYS B 1 107 ? 9.516 1.329 5.422 1 98.81 107 CYS B C 1
ATOM 2252 O O . CYS B 1 107 ? 8.891 0.34 5.027 1 98.81 107 CYS B O 1
ATOM 2254 N N . GLY B 1 108 ? 9.422 2.443 4.801 1 98.75 108 GLY B N 1
ATOM 2255 C CA . GLY B 1 108 ? 8.758 2.547 3.514 1 98.75 108 GLY B CA 1
ATOM 2256 C C . GLY B 1 108 ? 7.281 2.877 3.633 1 98.75 108 GLY B C 1
ATOM 2257 O O . GLY B 1 108 ? 6.605 3.1 2.625 1 98.75 108 GLY B O 1
ATOM 2258 N N . SER B 1 109 ? 6.723 2.949 4.887 1 98.88 109 SER B N 1
ATOM 2259 C CA . SER B 1 109 ? 5.309 3.262 5.051 1 98.88 109 SER B CA 1
ATOM 2260 C C . SER B 1 109 ? 4.945 4.57 4.352 1 98.88 109 SER B C 1
ATOM 2262 O O . SER B 1 109 ? 5.633 5.582 4.523 1 98.88 109 SER B O 1
ATOM 2264 N N . PRO B 1 110 ? 3.875 4.539 3.535 1 98.94 110 PRO B N 1
ATOM 2265 C CA . PRO B 1 110 ? 3.436 5.773 2.877 1 98.94 110 PRO B CA 1
ATOM 2266 C C . PRO B 1 110 ? 2.531 6.625 3.764 1 98.94 110 PRO B C 1
ATOM 2268 O O . PRO B 1 110 ? 1.639 6.094 4.434 1 98.94 110 PRO B O 1
ATOM 2271 N N . PHE B 1 111 ? 2.75 7.953 3.748 1 98.94 111 PHE B N 1
ATOM 2272 C CA . PHE B 1 111 ? 2.006 8.812 4.66 1 98.94 111 PHE B CA 1
ATOM 2273 C C . PHE B 1 111 ? 0.927 9.594 3.912 1 98.94 111 PHE B C 1
ATOM 2275 O O . PHE B 1 111 ? -0.201 9.719 4.395 1 98.94 111 PHE B O 1
ATOM 2282 N N . MET B 1 112 ? 1.361 10.203 2.785 1 98.94 112 MET B N 1
ATOM 2283 C CA . MET B 1 112 ? 0.457 11.164 2.162 1 98.94 112 MET B CA 1
ATOM 2284 C C . MET B 1 112 ? 0.951 11.555 0.773 1 98.94 112 MET B C 1
ATOM 2286 O O . MET B 1 112 ? 2.125 11.367 0.451 1 98.94 112 MET B O 1
ATOM 2290 N N . ASP B 1 113 ? 0.015 11.992 -0.035 1 98.75 113 ASP B N 1
ATOM 2291 C CA . ASP B 1 113 ? 0.291 12.789 -1.226 1 98.75 113 ASP B CA 1
ATOM 2292 C C . ASP B 1 113 ? 0.195 14.281 -0.919 1 98.75 113 ASP B C 1
ATOM 2294 O O . ASP B 1 113 ? -0.786 14.742 -0.328 1 98.75 113 ASP B O 1
ATOM 2298 N N . GLU B 1 114 ? 1.231 15.016 -1.326 1 98.75 114 GLU B N 1
ATOM 2299 C CA . GLU B 1 114 ? 1.279 16.453 -1.066 1 98.75 114 GLU B CA 1
ATOM 2300 C C . GLU B 1 114 ? 1.018 17.25 -2.34 1 98.75 114 GLU B C 1
ATOM 2302 O O . GLU B 1 114 ? 1.715 17.078 -3.342 1 98.75 114 GLU B O 1
ATOM 2307 N N . GLY B 1 115 ? -0.035 18.062 -2.275 1 98.06 115 GLY B N 1
ATOM 2308 C CA . GLY B 1 115 ? -0.283 19.047 -3.322 1 98.06 115 GLY B CA 1
ATOM 2309 C C . GLY B 1 115 ? 0.175 20.438 -2.953 1 98.06 115 GLY B C 1
ATOM 2310 O O . GLY B 1 115 ? 1.041 20.609 -2.092 1 98.06 115 GLY B O 1
ATOM 2311 N N . ARG B 1 116 ? -0.291 21.438 -3.703 1 97.44 116 ARG B N 1
ATOM 2312 C CA . ARG B 1 116 ? 0.144 22.812 -3.5 1 97.44 116 ARG B CA 1
ATOM 2313 C C . ARG B 1 116 ? -0.338 23.344 -2.156 1 97.44 116 ARG B C 1
ATOM 2315 O O . ARG B 1 116 ? 0.446 23.906 -1.39 1 97.44 116 ARG B O 1
ATOM 2322 N N . ASN B 1 117 ? -1.639 23.078 -1.867 1 97.94 117 ASN B N 1
ATOM 2323 C CA . ASN B 1 117 ? -2.217 23.672 -0.664 1 97.94 117 ASN B CA 1
ATOM 2324 C C . ASN B 1 117 ? -2.801 22.594 0.257 1 97.94 117 ASN B C 1
ATOM 2326 O O . ASN B 1 117 ? -3.094 22.875 1.423 1 97.94 117 ASN B O 1
ATOM 2330 N N . MET B 1 118 ? -2.984 21.453 -0.328 1 98.62 118 MET B N 1
ATOM 2331 C CA . MET B 1 118 ? -3.639 20.359 0.393 1 98.62 118 MET B CA 1
ATOM 2332 C C . MET B 1 118 ? -2.732 19.141 0.471 1 98.62 118 MET B C 1
ATOM 2334 O O . MET B 1 118 ? -1.772 19.016 -0.293 1 98.62 118 MET B O 1
ATOM 2338 N N . ILE B 1 119 ? -3.016 18.328 1.448 1 98.62 119 ILE B N 1
ATOM 2339 C CA . ILE B 1 119 ? -2.441 16.984 1.453 1 98.62 119 ILE B CA 1
ATOM 2340 C C . ILE B 1 119 ? -3.559 15.945 1.424 1 98.62 119 ILE B C 1
ATOM 2342 O O . ILE B 1 119 ? -4.695 16.234 1.802 1 98.62 119 ILE B O 1
ATOM 2346 N N . MET B 1 120 ? -3.221 14.789 0.938 1 98.88 120 MET B N 1
ATOM 2347 C CA . MET B 1 120 ? -4.023 13.57 1.045 1 98.88 120 MET B CA 1
ATOM 2348 C C . MET B 1 120 ? -3.328 12.531 1.917 1 98.88 120 MET B C 1
ATOM 2350 O O . MET B 1 120 ? -2.465 11.797 1.44 1 98.88 120 MET B O 1
ATOM 2354 N N . ALA B 1 121 ? -3.797 12.477 3.146 1 98.94 121 ALA B N 1
ATOM 2355 C CA . ALA B 1 121 ? -3.207 11.555 4.113 1 98.94 121 ALA B CA 1
ATOM 2356 C C . ALA B 1 121 ? -3.867 10.18 4.039 1 98.94 121 ALA B C 1
ATOM 2358 O O . ALA B 1 121 ? -5.043 10.07 3.682 1 98.94 121 ALA B O 1
ATOM 2359 N N . PHE B 1 122 ? -3.072 9.188 4.441 1 98.94 122 PHE B N 1
ATOM 2360 C CA . PHE B 1 122 ? -3.6 7.828 4.355 1 98.94 122 PHE B CA 1
ATOM 2361 C C . PHE B 1 122 ? -4.09 7.352 5.719 1 98.94 122 PHE B C 1
ATOM 2363 O O . PHE B 1 122 ? -3.291 6.977 6.578 1 98.94 122 PHE B O 1
ATOM 2370 N N . PRO B 1 123 ? -5.387 7.211 5.938 1 98.81 123 PRO B N 1
ATOM 2371 C CA . PRO B 1 123 ? -6.016 6.918 7.227 1 98.81 123 PRO B CA 1
ATOM 2372 C C . PRO B 1 123 ? -5.539 5.602 7.832 1 98.81 123 PRO B C 1
ATOM 2374 O O . PRO B 1 123 ? -5.457 5.473 9.055 1 98.81 123 PRO B O 1
ATOM 2377 N N . PRO B 1 124 ? -5.18 4.617 7.062 1 98.75 124 PRO B N 1
ATOM 2378 C CA . PRO B 1 124 ? -4.734 3.355 7.656 1 98.75 124 PRO B CA 1
ATOM 2379 C C . PRO B 1 124 ? -3.533 3.535 8.586 1 98.75 124 PRO B C 1
ATOM 2381 O O . PRO B 1 124 ? -3.24 2.656 9.398 1 98.75 124 PRO B O 1
ATOM 2384 N N . LEU B 1 125 ? -2.859 4.645 8.508 1 98.88 125 LEU B N 1
ATOM 2385 C CA . LEU B 1 125 ? -1.713 4.895 9.375 1 98.88 125 LEU B CA 1
ATOM 2386 C C . LEU B 1 125 ? -2.121 5.727 10.594 1 98.88 125 LEU B C 1
ATOM 2388 O O . LEU B 1 125 ? -1.292 6.016 11.453 1 98.88 125 LEU B O 1
ATOM 2392 N N . PHE B 1 126 ? -3.367 6.137 10.68 1 98.94 126 PHE B N 1
ATOM 2393 C CA . PHE B 1 126 ? -3.814 6.922 11.82 1 98.94 126 PHE B CA 1
ATOM 2394 C C . PHE B 1 126 ? -3.996 6.035 13.047 1 98.94 126 PHE B C 1
ATOM 2396 O O . PHE B 1 126 ? -4.34 4.855 12.922 1 98.94 126 PHE B O 1
ATOM 2403 N N . GLU B 1 127 ? -3.705 6.656 14.148 1 98.56 127 GLU B N 1
ATOM 2404 C CA . GLU B 1 127 ? -3.85 5.938 15.414 1 98.56 127 GLU B CA 1
ATOM 2405 C C . GLU B 1 127 ? -5.27 6.062 15.961 1 98.56 127 GLU B C 1
ATOM 2407 O O . GLU B 1 127 ? -5.684 7.141 16.375 1 98.56 127 GLU B O 1
ATOM 2412 N N . PHE B 1 128 ? -6 4.996 15.969 1 98.06 128 PHE B N 1
ATOM 2413 C CA . PHE B 1 128 ? -7.312 4.812 16.578 1 98.06 128 PHE B CA 1
ATOM 2414 C C . PHE B 1 128 ? -7.57 3.342 16.875 1 98.06 128 PHE B C 1
ATOM 2416 O O . PHE B 1 128 ? -6.918 2.463 16.312 1 98.06 128 PHE B O 1
ATOM 2423 N N . PRO B 1 129 ? -8.398 3.084 17.828 1 96 129 PRO B N 1
ATOM 2424 C CA . PRO B 1 129 ? -8.648 1.679 18.141 1 96 129 PRO B CA 1
ATOM 2425 C C . PRO B 1 129 ? -9.242 0.898 16.969 1 96 129 PRO B C 1
ATOM 2427 O O . PRO B 1 129 ? -10.094 1.417 16.25 1 96 129 PRO B O 1
ATOM 2430 N N . ARG B 1 130 ? -8.664 -0.313 16.828 1 94.75 130 ARG B N 1
ATOM 2431 C CA . ARG B 1 130 ? -9.195 -1.26 15.852 1 94.75 130 ARG B CA 1
ATOM 2432 C C . ARG B 1 130 ? -9.945 -2.398 16.547 1 94.75 130 ARG B C 1
ATOM 2434 O O . ARG B 1 130 ? -9.688 -2.703 17.703 1 94.75 130 ARG B O 1
ATOM 2441 N N . GLY B 1 131 ? -10.984 -2.984 15.766 1 89.56 131 GLY B N 1
ATOM 2442 C CA . GLY B 1 131 ? -11.648 -4.129 16.375 1 89.56 131 GLY B CA 1
ATOM 2443 C C . GLY B 1 131 ? -13.141 -4.172 16.094 1 89.56 131 GLY B C 1
ATOM 2444 O O . GLY B 1 131 ? -13.781 -5.207 16.281 1 89.56 131 GLY B O 1
ATOM 2445 N N . ASP B 1 132 ? -13.672 -3.092 15.648 1 91.38 132 ASP B N 1
ATOM 2446 C CA . ASP B 1 132 ? -15.117 -3.047 15.453 1 91.38 132 ASP B CA 1
ATOM 2447 C C . ASP B 1 132 ? -15.469 -2.799 13.992 1 91.38 132 ASP B C 1
ATOM 2449 O O . ASP B 1 132 ? -16.5 -2.193 13.688 1 91.38 132 ASP B O 1
ATOM 2453 N N . GLY B 1 133 ? -14.547 -3.18 13.133 1 93.5 133 GLY B N 1
ATOM 2454 C CA . GLY B 1 133 ? -14.82 -3.035 11.711 1 93.5 133 GLY B CA 1
ATOM 2455 C C . GLY B 1 133 ? -14.969 -1.59 11.273 1 93.5 133 GLY B C 1
ATOM 2456 O O . GLY B 1 133 ? -14.438 -0.683 11.922 1 93.5 133 GLY B O 1
ATOM 2457 N N . GLU B 1 134 ? -15.547 -1.454 10.172 1 93.94 134 GLU B N 1
ATOM 2458 C CA . GLU B 1 134 ? -15.727 -0.124 9.602 1 93.94 134 GLU B CA 1
ATOM 2459 C C . GLU B 1 134 ? -16.531 0.778 10.539 1 93.94 134 GLU B C 1
ATOM 2461 O O . GLU B 1 134 ? -16.266 1.982 10.617 1 93.94 134 GLU B O 1
ATOM 2466 N N . ALA B 1 135 ? -17.422 0.221 11.281 1 93.94 135 ALA B N 1
ATOM 2467 C CA . ALA B 1 135 ? -18.25 0.985 12.219 1 93.94 135 ALA B CA 1
ATOM 2468 C C . ALA B 1 135 ? -17.391 1.556 13.352 1 93.94 135 ALA B C 1
ATOM 2470 O O . ALA B 1 135 ? -17.75 2.561 13.969 1 93.94 135 ALA B O 1
ATOM 2471 N N . GLY B 1 136 ? -16.266 0.93 13.617 1 95.69 136 GLY B N 1
ATOM 2472 C CA . GLY B 1 136 ? -15.383 1.382 14.672 1 95.69 136 GLY B CA 1
ATOM 2473 C C . GLY B 1 136 ? -14.43 2.479 14.227 1 95.69 136 GLY B C 1
ATOM 2474 O O . GLY B 1 136 ? -13.773 3.111 15.062 1 95.69 136 GLY B O 1
ATOM 2475 N N . VAL B 1 137 ? -14.32 2.68 12.961 1 97.94 137 VAL B N 1
ATOM 2476 C CA . VAL B 1 137 ? -13.5 3.764 12.43 1 97.94 137 VAL B CA 1
ATOM 2477 C C . VAL B 1 137 ? -14.156 5.105 12.742 1 97.94 137 VAL B C 1
ATOM 2479 O O . VAL B 1 137 ? -15.359 5.277 12.539 1 97.94 137 VAL B O 1
ATOM 2482 N N . PRO B 1 138 ? -13.367 6.039 13.305 1 98.31 138 PRO B N 1
ATOM 2483 C CA . PRO B 1 138 ? -13.961 7.363 13.523 1 98.31 138 PRO B CA 1
ATOM 2484 C C . PRO B 1 138 ? -14.695 7.887 12.289 1 98.31 138 PRO B C 1
ATOM 2486 O O . PRO B 1 138 ? -14.18 7.773 11.172 1 98.31 138 PRO B O 1
ATOM 2489 N N . GLU B 1 139 ? -15.828 8.469 12.477 1 97.75 139 GLU B N 1
ATOM 2490 C CA . GLU B 1 139 ? -16.719 8.852 11.391 1 97.75 139 GLU B CA 1
ATOM 2491 C C . GLU B 1 139 ? -16.016 9.75 10.383 1 97.75 139 GLU B C 1
ATOM 2493 O O . GLU B 1 139 ? -16.156 9.578 9.172 1 97.75 139 GLU B O 1
ATOM 2498 N N . SER B 1 140 ? -15.211 10.633 10.828 1 98.44 140 SER B N 1
ATOM 2499 C CA . SER B 1 140 ? -14.562 11.633 9.977 1 98.44 140 SER B CA 1
ATOM 2500 C C . SER B 1 140 ? -13.492 10.992 9.102 1 98.44 140 SER B C 1
ATOM 2502 O O . SER B 1 140 ? -13.016 11.617 8.148 1 98.44 140 SER B O 1
ATOM 2504 N N . LEU B 1 141 ? -13.109 9.766 9.414 1 98.56 141 LEU B N 1
ATOM 2505 C CA . LEU B 1 141 ? -12.031 9.117 8.672 1 98.56 141 LEU B CA 1
ATOM 2506 C C . LEU B 1 141 ? -12.578 8.031 7.75 1 98.56 141 LEU B C 1
ATOM 2508 O O . LEU B 1 141 ? -11.812 7.34 7.074 1 98.56 141 LEU B O 1
ATOM 2512 N N . ARG B 1 142 ? -13.898 7.906 7.703 1 98 142 ARG B N 1
ATOM 2513 C CA . ARG B 1 142 ? -14.508 6.875 6.867 1 98 142 ARG B CA 1
ATOM 2514 C C . ARG B 1 142 ? -14.594 7.324 5.414 1 98 142 ARG B C 1
ATOM 2516 O O . ARG B 1 142 ? -14.836 8.5 5.137 1 98 142 ARG B O 1
ATOM 2523 N N . VAL B 1 143 ? -14.438 6.367 4.535 1 98.38 143 VAL B N 1
ATOM 2524 C CA . VAL B 1 143 ? -14.547 6.637 3.104 1 98.38 143 VAL B CA 1
ATOM 2525 C C . VAL B 1 143 ? -15.93 7.191 2.781 1 98.38 143 VAL B C 1
ATOM 2527 O O . VAL B 1 143 ? -16.938 6.664 3.252 1 98.38 143 VAL B O 1
ATOM 2530 N N . GLN B 1 144 ? -15.914 8.211 1.926 1 98.12 144 GLN B N 1
ATOM 2531 C CA . GLN B 1 144 ? -17.172 8.859 1.581 1 98.12 144 GLN B CA 1
ATOM 2532 C C . GLN B 1 144 ? -17.516 8.633 0.112 1 98.12 144 GLN B C 1
ATOM 2534 O O . GLN B 1 144 ? -18.672 8.828 -0.294 1 98.12 144 GLN B O 1
ATOM 2539 N N . SER B 1 145 ? -16.562 8.32 -0.679 1 98.56 145 SER B N 1
ATOM 2540 C CA . SER B 1 145 ? -16.781 8.031 -2.094 1 98.56 145 SER B CA 1
ATOM 2541 C C . SER B 1 145 ? -15.609 7.27 -2.691 1 98.56 145 SER B C 1
ATOM 2543 O O . SER B 1 145 ? -14.531 7.215 -2.094 1 98.56 145 SER B O 1
ATOM 2545 N N . HIS B 1 146 ? -15.875 6.652 -3.846 1 98.69 146 HIS B N 1
ATOM 2546 C CA . HIS B 1 146 ? -14.867 5.918 -4.605 1 98.69 146 HIS B CA 1
ATOM 2547 C C . HIS B 1 146 ? -14.641 6.555 -5.973 1 98.69 146 HIS B C 1
ATOM 2549 O O . HIS B 1 146 ? -15.594 6.883 -6.68 1 98.69 146 HIS B O 1
ATOM 2555 N N . ILE B 1 147 ? -13.375 6.691 -6.289 1 98.81 147 ILE B N 1
ATOM 2556 C CA . ILE B 1 147 ? -13.023 7.266 -7.582 1 98.81 147 ILE B CA 1
ATOM 2557 C C . ILE B 1 147 ? -12.156 6.277 -8.367 1 98.81 147 ILE B C 1
ATOM 2559 O O . ILE B 1 147 ? -11.508 5.41 -7.777 1 98.81 147 ILE B O 1
ATOM 2563 N N . PHE B 1 148 ? -12.18 6.445 -9.758 1 98.69 148 PHE B N 1
ATOM 2564 C CA . PHE B 1 148 ? -11.523 5.52 -10.672 1 98.69 148 PHE B CA 1
ATOM 2565 C C . PHE B 1 148 ? -11.953 4.086 -10.398 1 98.69 148 PHE B C 1
ATOM 2567 O O . PHE B 1 148 ? -11.148 3.16 -10.477 1 98.69 148 PHE B O 1
ATOM 2574 N N . TYR B 1 149 ? -13.18 4 -9.992 1 98.56 149 TYR B N 1
ATOM 2575 C CA . TYR B 1 149 ? -13.766 2.707 -9.656 1 98.56 149 TYR B CA 1
ATOM 2576 C C . TYR B 1 149 ? -13.828 1.798 -10.875 1 98.56 149 TYR B C 1
ATOM 2578 O O . TYR B 1 149 ? -13.898 0.574 -10.742 1 98.56 149 TYR B O 1
ATOM 2586 N N . GLY B 1 150 ? -13.742 2.34 -12.078 1 98.06 150 GLY B N 1
ATOM 2587 C CA . GLY B 1 150 ? -13.695 1.576 -13.312 1 98.06 150 GLY B CA 1
ATOM 2588 C C . GLY B 1 150 ? -12.461 0.7 -13.43 1 98.06 150 GLY B C 1
ATOM 2589 O O . GLY B 1 150 ? -12.422 -0.22 -14.25 1 98.06 150 GLY B O 1
ATOM 2590 N N . GLN B 1 151 ? -11.5 0.938 -12.672 1 98.25 151 GLN B N 1
ATOM 2591 C CA . GLN B 1 151 ? -10.242 0.193 -12.711 1 98.25 151 GLN B CA 1
ATOM 2592 C C . GLN B 1 151 ? -10.094 -0.706 -11.492 1 98.25 151 GLN B C 1
ATOM 2594 O O . GLN B 1 151 ? -9.039 -1.306 -11.281 1 98.25 151 GLN B O 1
ATOM 2599 N N . ARG B 1 152 ? -11.195 -0.828 -10.711 1 98.56 152 ARG B N 1
ATOM 2600 C CA . ARG B 1 152 ? -11.102 -1.569 -9.461 1 98.56 152 ARG B CA 1
ATOM 2601 C C . ARG B 1 152 ? -10.773 -3.037 -9.719 1 98.56 152 ARG B C 1
ATOM 2603 O O . ARG B 1 152 ? -11.156 -3.594 -10.75 1 98.56 152 ARG B O 1
ATOM 2610 N N . ILE B 1 153 ? -10.102 -3.613 -8.734 1 98.31 153 ILE B N 1
ATOM 2611 C CA . ILE B 1 153 ? -9.82 -5.043 -8.82 1 98.31 153 ILE B CA 1
ATOM 2612 C C . ILE B 1 153 ? -10.523 -5.773 -7.68 1 98.31 153 ILE B C 1
ATOM 2614 O O . ILE B 1 153 ? -10.359 -6.984 -7.516 1 98.31 153 ILE B O 1
ATOM 2618 N N . ALA B 1 154 ? -11.172 -5.027 -6.863 1 97.88 154 ALA B N 1
ATOM 2619 C CA . ALA B 1 154 ? -12.047 -5.531 -5.812 1 97.88 154 ALA B CA 1
ATOM 2620 C C . ALA B 1 154 ? -13.336 -4.719 -5.734 1 97.88 154 ALA B C 1
ATOM 2622 O O . ALA B 1 154 ? -13.305 -3.484 -5.73 1 97.88 154 ALA B O 1
ATOM 2623 N N . ASP B 1 155 ? -14.414 -5.395 -5.727 1 97.81 155 ASP B N 1
ATOM 2624 C CA . ASP B 1 155 ? -15.688 -4.695 -5.535 1 97.81 155 ASP B CA 1
ATOM 2625 C C . ASP B 1 155 ? -15.859 -4.266 -4.082 1 97.81 155 ASP B C 1
ATOM 2627 O O . ASP B 1 155 ? -15.539 -5.02 -3.162 1 97.81 155 ASP B O 1
ATOM 2631 N N . VAL B 1 156 ? -16.297 -3.115 -3.881 1 97.56 156 VAL B N 1
ATOM 2632 C CA . VAL B 1 156 ? -16.562 -2.586 -2.547 1 97.56 156 VAL B CA 1
ATOM 2633 C C . VAL B 1 156 ? -18.062 -2.32 -2.391 1 97.56 156 VAL B C 1
ATOM 2635 O O . VAL B 1 156 ? -18.609 -1.438 -3.051 1 97.56 156 VAL B O 1
ATOM 2638 N N . VAL B 1 157 ? -18.656 -3.059 -1.532 1 96.69 157 VAL B N 1
ATOM 2639 C CA . VAL B 1 157 ? -20.078 -2.924 -1.285 1 96.69 157 VAL B CA 1
ATOM 2640 C C . VAL B 1 157 ? -20.312 -2.131 -0 1 96.69 157 VAL B C 1
ATOM 2642 O O . VAL B 1 157 ? -20.375 -2.705 1.09 1 96.69 157 VAL B O 1
ATOM 2645 N N . ASP B 1 158 ? -20.531 -0.777 -0.177 1 95.06 158 ASP B N 1
ATOM 2646 C CA . ASP B 1 158 ? -20.656 0.047 1.021 1 95.06 158 ASP B CA 1
ATOM 2647 C C . ASP B 1 158 ? -21.719 1.13 0.835 1 95.06 158 ASP B C 1
ATOM 2649 O O . ASP B 1 158 ? -21.938 1.954 1.726 1 95.06 158 ASP B O 1
ATOM 2653 N N . GLY B 1 159 ? -22.281 1.173 -0.344 1 93.81 159 GLY B N 1
ATOM 2654 C CA . GLY B 1 159 ? -23.391 2.086 -0.599 1 93.81 159 GLY B CA 1
ATOM 2655 C C . GLY B 1 159 ? -22.938 3.512 -0.858 1 93.81 159 GLY B C 1
ATOM 2656 O O . GLY B 1 159 ? -23.766 4.422 -0.969 1 93.81 159 GLY B O 1
ATOM 2657 N N . LYS B 1 160 ? -21.719 3.752 -0.936 1 97.31 160 LYS B N 1
ATOM 2658 C CA . LYS B 1 160 ? -21.188 5.094 -1.188 1 97.31 160 LYS B CA 1
ATOM 2659 C C . LYS B 1 160 ? -21.125 5.387 -2.684 1 97.31 160 LYS B C 1
ATOM 2661 O O . LYS B 1 160 ? -21.188 4.469 -3.504 1 97.31 160 LYS B O 1
ATOM 2666 N N . ASP B 1 161 ? -21.031 6.664 -2.98 1 97.31 161 ASP B N 1
ATOM 2667 C CA . ASP B 1 161 ? -20.922 7.078 -4.375 1 97.31 161 ASP B CA 1
ATOM 2668 C C . ASP B 1 161 ? -19.656 6.496 -5.016 1 97.31 161 ASP B C 1
ATOM 2670 O O . ASP B 1 161 ? -18.609 6.438 -4.379 1 97.31 161 ASP B O 1
ATOM 2674 N N . LYS B 1 162 ? -19.812 6.066 -6.258 1 98.25 162 LYS B N 1
ATOM 2675 C CA . LYS B 1 162 ? -18.703 5.523 -7.047 1 98.25 162 LYS B CA 1
ATOM 2676 C C . LYS B 1 162 ? -18.656 6.145 -8.438 1 98.25 162 LYS B C 1
ATOM 2678 O O . LYS B 1 162 ? -19.688 6.238 -9.109 1 98.25 162 LYS B O 1
ATOM 2683 N N . TRP B 1 163 ? -17.469 6.512 -8.82 1 98.56 163 TRP B N 1
ATOM 2684 C CA . TRP B 1 163 ? -17.25 7.168 -10.102 1 98.56 163 TRP B CA 1
ATOM 2685 C C . TRP B 1 163 ? -16.281 6.367 -10.969 1 98.56 163 TRP B C 1
ATOM 2687 O O . TRP B 1 163 ? -15.281 5.859 -10.469 1 98.56 163 TRP B O 1
ATOM 2697 N N . GLU B 1 164 ? -16.547 6.277 -12.242 1 98 164 GLU B N 1
ATOM 2698 C CA . GLU B 1 164 ? -15.68 5.559 -13.164 1 98 164 GLU B CA 1
ATOM 2699 C C . GLU B 1 164 ? -14.289 6.184 -13.227 1 98 164 GLU B C 1
ATOM 2701 O O . GLU B 1 164 ? -13.281 5.477 -13.336 1 98 164 GLU B O 1
ATOM 2706 N N . GLY B 1 165 ? -14.203 7.492 -13.188 1 96.75 165 GLY B N 1
ATOM 2707 C CA . GLY B 1 165 ? -12.992 8.297 -13.156 1 96.75 165 GLY B CA 1
ATOM 2708 C C . GLY B 1 165 ? -12.984 9.328 -12.047 1 96.75 165 GLY B C 1
ATOM 2709 O O . GLY B 1 165 ? -13.195 9 -10.883 1 96.75 165 GLY B O 1
ATOM 2710 N N . HIS B 1 166 ? -12.867 10.562 -12.422 1 95.69 166 HIS B N 1
ATOM 2711 C CA . HIS B 1 166 ? -12.852 11.664 -11.461 1 95.69 166 HIS B CA 1
ATOM 2712 C C . HIS B 1 166 ? -14.25 11.969 -10.945 1 95.69 166 HIS B C 1
ATOM 2714 O O . HIS B 1 166 ? -15.219 11.914 -11.711 1 95.69 166 HIS B O 1
ATOM 2720 N N . LYS B 1 167 ? -14.281 12.297 -9.727 1 94.31 167 LYS B N 1
ATOM 2721 C CA . LYS B 1 167 ? -15.539 12.656 -9.086 1 94.31 167 LYS B CA 1
ATOM 2722 C C . LYS B 1 167 ? -16.25 13.766 -9.852 1 94.31 167 LYS B C 1
ATOM 2724 O O . LYS B 1 167 ? -15.641 14.758 -10.227 1 94.31 167 LYS B O 1
ATOM 2729 N N . ASP B 1 168 ? -17.469 13.609 -10.055 1 92.31 168 ASP B N 1
ATOM 2730 C CA . ASP B 1 168 ? -18.391 14.57 -10.664 1 92.31 168 ASP B CA 1
ATOM 2731 C C . ASP B 1 168 ? -17.969 14.883 -12.102 1 92.31 168 ASP B C 1
ATOM 2733 O O . ASP B 1 168 ? -18.453 15.852 -12.695 1 92.31 168 ASP B O 1
ATOM 2737 N N . GLN B 1 169 ? -17.031 14.133 -12.672 1 94.25 169 GLN B N 1
ATOM 2738 C CA . GLN B 1 169 ? -16.562 14.367 -14.031 1 94.25 169 GLN B CA 1
ATOM 2739 C C . GLN B 1 169 ? -16.578 13.078 -14.844 1 94.25 169 GLN B C 1
ATOM 2741 O O . GLN B 1 169 ? -15.938 12.992 -15.898 1 94.25 169 GLN B O 1
ATOM 2746 N N . SER B 1 170 ? -17.219 12.109 -14.297 1 95.81 170 SER B N 1
ATOM 2747 C CA . SER B 1 170 ? -17.328 10.82 -14.969 1 95.81 170 SER B CA 1
ATOM 2748 C C . SER B 1 170 ? -18.641 10.125 -14.625 1 95.81 170 SER B C 1
ATOM 2750 O O . SER B 1 170 ? -19.469 10.672 -13.898 1 95.81 170 SER B O 1
ATOM 2752 N N . ASN B 1 171 ? -18.875 8.961 -15.188 1 96.38 171 ASN B N 1
ATOM 2753 C CA . ASN B 1 171 ? -20.109 8.227 -14.953 1 96.38 171 ASN B CA 1
ATOM 2754 C C . ASN B 1 171 ? -20.156 7.629 -13.555 1 96.38 171 ASN B C 1
ATOM 2756 O O . ASN B 1 171 ? -19.141 7.137 -13.055 1 96.38 171 ASN B O 1
ATOM 2760 N N . LYS B 1 172 ? -21.328 7.727 -12.953 1 97.19 172 LYS B N 1
ATOM 2761 C CA . LYS B 1 172 ? -21.531 7.004 -11.703 1 97.19 172 LYS B CA 1
ATOM 2762 C C . LYS B 1 172 ? -21.625 5.5 -11.945 1 97.19 172 LYS B C 1
ATOM 2764 O O . LYS B 1 172 ? -22.031 5.062 -13.023 1 97.19 172 LYS B O 1
ATOM 2769 N N . MET B 1 173 ? -21.203 4.777 -10.875 1 96.69 173 MET B N 1
ATOM 2770 C CA . MET B 1 173 ? -21.234 3.318 -10.969 1 96.69 173 MET B CA 1
ATOM 2771 C C . MET B 1 173 ? -21.859 2.705 -9.727 1 96.69 173 MET B C 1
ATOM 2773 O O . MET B 1 173 ? -21.875 3.322 -8.656 1 96.69 173 MET B O 1
ATOM 2777 N N . GLY B 1 174 ? -22.453 1.453 -9.961 1 94.81 174 GLY B N 1
ATOM 2778 C CA . GLY B 1 174 ? -22.859 0.657 -8.812 1 94.81 174 GLY B CA 1
ATOM 2779 C C . GLY B 1 174 ? -21.734 -0.193 -8.25 1 94.81 174 GLY B C 1
ATOM 2780 O O . GLY B 1 174 ? -20.656 -0.273 -8.844 1 94.81 174 GLY B O 1
ATOM 2781 N N . ASP B 1 175 ? -22.031 -0.908 -7.172 1 93.69 175 ASP B N 1
ATOM 2782 C CA . ASP B 1 175 ? -21.031 -1.71 -6.48 1 93.69 175 ASP B CA 1
ATOM 2783 C C . ASP B 1 175 ? -20.422 -2.762 -7.414 1 93.69 175 ASP B C 1
ATOM 2785 O O . ASP B 1 175 ? -19.234 -3.062 -7.336 1 93.69 175 ASP B O 1
ATOM 2789 N N . HIS B 1 176 ? -21.344 -3.256 -8.375 1 92.25 176 HIS B N 1
ATOM 2790 C CA . HIS B 1 176 ? -20.906 -4.402 -9.164 1 92.25 176 HIS B CA 1
ATOM 2791 C C . HIS B 1 176 ? -20.953 -4.09 -10.656 1 92.25 176 HIS B C 1
ATOM 2793 O O . HIS B 1 176 ? -21 -5.004 -11.484 1 92.25 176 HIS B O 1
ATOM 2799 N N . ASP B 1 177 ? -21.094 -2.834 -10.938 1 87.62 177 ASP B N 1
ATOM 2800 C CA . ASP B 1 177 ? -21.125 -2.461 -12.352 1 87.62 177 ASP B CA 1
ATOM 2801 C C . ASP B 1 177 ? -19.812 -2.854 -13.039 1 87.62 177 ASP B C 1
ATOM 2803 O O . ASP B 1 177 ? -18.766 -2.951 -12.398 1 87.62 177 ASP B O 1
#

pLDDT: mean 97.06, std 4.09, range [58.38, 98.94]

Sequence (354 aa):
MSQWARDEPFRWGESRDGWKTKWRQSCFCGKVAFVYNNDPLQVKACHCGNCQKLHGAPYQQAAIFPKSSVRLDTPPDHIRFLTASSDFHPLSSSPTPLPRKISCASCGSPFMDEGRNMIMAFPPLFEFPRGDGEAGVPESLRVQSHIFYGQRIADVVDGKDKWEGHKDQSNKMGDHDMSQWARDEPFRWGESRDGWKTKWRQSCFCGKVAFVYNNDPLQVKACHCGNCQKLHGAPYQQAAIFPKSSVRLDTPPDHIRFLTASSDFHPLSSSPTPLPRKISCASCGSPFMDEGRNMIMAFPPLFEFPRGDGEAGVPESLRVQSHIFYGQRIADVVDGKDKWEGHKDQSNKMGDHD

Organism: Cryptococcus deneoformans (strain JEC21 / ATCC MYA-565) (NCBI:txid214684)

Secondary structure (DSSP, 8-state):
--GGGGSTTT-TT---TT----EEEE-SSSS-EEEESS--SEEEEE--HHHHHHHTSS-EEEEEEEGGGEEESS-GGGEEEEE-SSS-EEEESSPPSSSEEEEETTT--EEEEE-SSEEEE-GGGB----SSHHHHS-GGGS--EEESGGG-SS---S--EEBSSSTTSS-B--TT-/--GGGGSTTT-TT---TT----EEEE-SSSS-EEEESS--SEEEEE--HHHHHHHTSS-EEEEEEEGGGEEE-S-GGGEEEEE-SSS-EEEESSPPSSSEEEEETTT--EEEEE-SSEEEE-GGGB----SSHHHHS-GGGS--EEESGGG-SS---S--EEBSSSTTSS-B--TT-

InterPro domains:
  IPR006913 CENP-V/GFA domain [PF04828] (25-115)
  IPR006913 CENP-V/GFA domain [PS51891] (23-164)
  IPR011057 Mss4-like superfamily [SSF51316] (20-170)

Solvent-accessible surface area (backbone atoms only — not comparable to full-atom values): 17986 Å² total; per-residue (Å²): 128,72,73,67,43,52,34,82,44,26,38,46,90,56,82,61,79,89,65,55,77,69,43,44,33,43,38,76,80,59,66,41,34,36,34,22,54,58,78,48,81,47,23,35,31,37,14,36,64,65,42,8,12,52,30,19,9,58,34,32,40,33,30,31,34,55,27,88,41,38,28,44,70,42,71,71,85,38,45,25,18,27,13,89,56,95,78,61,37,58,55,28,81,54,86,50,62,79,55,23,34,36,27,30,57,47,68,53,15,46,46,31,41,36,50,95,63,36,29,32,31,22,56,47,24,43,72,66,80,69,52,50,22,40,81,44,40,58,75,73,70,43,74,58,31,34,24,21,45,38,38,14,60,54,58,62,63,77,87,54,55,28,14,40,35,52,76,96,72,44,54,76,46,60,58,81,90,131,71,74,68,44,51,34,81,44,25,38,46,89,56,82,63,80,88,65,54,76,69,42,42,32,44,39,75,80,60,67,39,35,35,34,23,55,60,77,47,82,47,24,35,30,39,14,36,64,66,42,8,13,53,30,19,9,60,34,31,40,34,31,31,34,57,27,86,41,38,28,44,69,41,70,72,85,38,46,26,19,25,12,88,55,95,78,62,38,58,56,27,83,54,87,51,63,78,55,24,33,37,28,31,56,47,70,53,14,45,47,31,41,36,51,95,64,37,30,31,31,23,57,46,25,43,72,68,77,68,53,49,22,40,81,43,41,59,74,71,70,42,73,58,32,34,24,20,44,40,39,14,59,54,58,62,66,77,88,54,55,30,14,39,34,52,75,95,72,45,54,76,48,59,59,82,90

Nearest PDB structures (foldseek):
  8ajq-assembly2_C  TM=8.073E-01  e=4.208E-09  Pseudomonas aeruginosa PAO1
  1xa8-assembly1_A  TM=7.079E-01  e=8.745E-05  Paracoccus denitrificans
  6r1x-assembly3_C  TM=5.732E-01  e=3.367E-01  Magnetospirillum gryphiswaldense MSR-1
  7ps9-assembly3_C  TM=5.724E-01  e=6.383E-01  Magnetospirillum gryphiswaldense
  8ajq-assembly2_C  TM=8.073E-01  e=2.778E-09  Pseudomonas aeruginosa PAO1

Radius of gyration: 19.62 Å; Cα contacts (8 Å, |Δi|>4): 934; chains: 2; bounding box: 50×50×43 Å

Foldseek 3Di:
DPPCCCDFLAVPPDDCVPADFDWKFADDVRQWIKTFRDFFPAKAWEQDPVQCVLVVDQIFIWGKDWRPRMHIPHDLQFKWKWDDDPPGDDIDSDYDDPQIWIAGNPPGHTAWGDHDGMIIGGCVRIDDDDDDPLVRPPPSRHHQEYACCLNGPDFDDDPHWYFVHDPPPGDTDDSVD/DPPVCCDFLAVPPDDCVPADFDWKFADPVRQWIKTFRDFFPAKAWEQDPVQCVLVVDQIFIWGKDFRPRMHIPHDLQFKWKWDDDPPGDDIDSDYDDPQIWIAGNPPGHTAWGDHDGMIIGGCVRIDDDDDDPLVRPPPSRHHQEYACCLNGPDFDDDPHWYAVHDPPPGDTDDSVD